Protein AF-J8Y061-F1 (afdb_monomer_lite)

pLDDT: mean 96.12, std 2.23, range [84.56, 98.88]

Organism: NCBI:txid1053201

Structure (mmCIF, N/CA/C/O backbone):
data_AF-J8Y061-F1
#
_entry.id   AF-J8Y061-F1
#
loop_
_atom_site.group_PDB
_atom_site.id
_atom_site.type_symbol
_atom_site.label_atom_id
_atom_site.label_alt_id
_atom_site.label_comp_id
_atom_site.label_asym_id
_atom_site.label_entity_id
_atom_site.label_seq_id
_atom_site.pdbx_PDB_ins_code
_atom_site.Cartn_x
_atom_site.Cartn_y
_atom_site.Cartn_z
_atom_site.occupancy
_atom_site.B_iso_or_equiv
_atom_site.auth_seq_id
_atom_site.auth_comp_id
_atom_site.auth_asym_id
_atom_site.auth_atom_id
_atom_site.pdbx_PDB_model_num
ATOM 1 N N . MET A 1 1 ? 3.493 -4.087 5.463 1.00 94.88 1 MET A N 1
ATOM 2 C CA . MET A 1 1 ? 3.050 -2.682 5.350 1.00 94.88 1 MET A CA 1
ATOM 3 C C . MET A 1 1 ? 1.567 -2.704 5.008 1.00 94.88 1 MET A C 1
ATOM 5 O O . MET A 1 1 ? 0.742 -2.292 5.815 1.00 94.88 1 MET A O 1
ATOM 9 N N . ASN A 1 2 ? 1.255 -3.351 3.898 1.00 93.69 2 ASN A N 1
ATOM 10 C CA . ASN A 1 2 ? -0.037 -3.772 3.382 1.00 93.69 2 ASN A CA 1
ATOM 11 C C . ASN A 1 2 ? 0.136 -5.252 2.982 1.00 93.69 2 ASN A C 1
ATOM 13 O O . ASN A 1 2 ? 0.988 -5.507 2.137 1.00 93.69 2 ASN A O 1
ATOM 17 N N . PRO A 1 3 ? -0.501 -6.230 3.665 1.00 94.88 3 PRO A N 1
ATOM 18 C CA . PRO A 1 3 ? -1.304 -6.066 4.877 1.00 94.88 3 PRO A CA 1
ATOM 19 C C . PRO A 1 3 ? -0.462 -5.629 6.095 1.00 94.88 3 PRO A C 1
ATOM 21 O O . PRO A 1 3 ? 0.779 -5.608 6.081 1.00 94.88 3 PRO A O 1
ATOM 24 N N . GLY A 1 4 ? -1.151 -5.251 7.174 1.00 96.88 4 GLY A N 1
ATOM 25 C CA . GLY A 1 4 ? -0.565 -4.904 8.468 1.00 96.88 4 GLY A CA 1
ATOM 26 C C . GLY A 1 4 ? -0.808 -3.454 8.883 1.00 96.88 4 GLY A C 1
ATOM 27 O O . GLY A 1 4 ? -1.861 -3.117 9.416 1.00 96.88 4 GLY A O 1
ATOM 28 N N . VAL A 1 5 ? 0.173 -2.580 8.659 1.00 98.44 5 VAL A N 1
ATOM 29 C CA . VAL A 1 5 ? 0.152 -1.177 9.115 1.00 98.44 5 VAL A CA 1
ATOM 30 C C . VAL A 1 5 ? -1.054 -0.411 8.573 1.00 98.44 5 VAL A C 1
ATOM 32 O O . VAL A 1 5 ? -1.657 0.377 9.296 1.00 98.44 5 VAL A O 1
ATOM 35 N N . VAL A 1 6 ? -1.455 -0.664 7.329 1.00 98.56 6 VAL A N 1
ATOM 36 C CA . VAL A 1 6 ? -2.623 0.002 6.734 1.00 98.56 6 VAL A CA 1
ATOM 37 C C . VAL A 1 6 ? -3.935 -0.343 7.450 1.00 98.56 6 VAL A C 1
ATOM 39 O O . VAL A 1 6 ? -4.814 0.504 7.548 1.00 98.56 6 VAL A O 1
ATOM 42 N N . GLN A 1 7 ? -4.059 -1.531 8.053 1.00 98.44 7 GLN A N 1
ATOM 43 C CA . GLN A 1 7 ? -5.214 -1.873 8.895 1.00 98.44 7 GLN A CA 1
ATOM 44 C C . GLN A 1 7 ? -5.224 -1.041 10.184 1.00 98.44 7 GLN A C 1
ATOM 46 O O . GLN A 1 7 ? -6.281 -0.576 10.609 1.00 98.44 7 GLN A O 1
ATOM 51 N N . TRP A 1 8 ? -4.048 -0.789 10.772 1.00 98.50 8 TRP A N 1
ATOM 52 C CA . TRP A 1 8 ? -3.915 0.154 11.885 1.00 98.50 8 TRP A CA 1
ATOM 53 C C . TRP A 1 8 ? -4.306 1.577 11.467 1.00 98.50 8 TRP A C 1
ATOM 55 O O . TRP A 1 8 ? -5.106 2.200 12.159 1.00 98.50 8 TRP A O 1
ATOM 65 N N . MET A 1 9 ? -3.838 2.058 10.309 1.00 98.62 9 MET A N 1
ATOM 66 C CA . MET A 1 9 ? -4.209 3.382 9.786 1.00 98.62 9 MET A CA 1
ATOM 67 C C . MET A 1 9 ? -5.727 3.535 9.618 1.00 98.62 9 MET A C 1
ATOM 69 O O . MET A 1 9 ? -6.280 4.564 9.998 1.00 98.62 9 MET A O 1
ATOM 73 N N . VAL A 1 10 ? -6.415 2.514 9.083 1.00 98.31 10 VAL A N 1
ATOM 74 C CA . VAL A 1 10 ? -7.886 2.509 8.966 1.00 98.31 10 VAL A CA 1
ATOM 75 C C . VAL A 1 10 ? -8.533 2.689 10.335 1.00 98.31 10 VAL A C 1
ATOM 77 O O . VAL A 1 10 ? -9.379 3.566 10.504 1.00 98.31 10 VAL A O 1
ATOM 80 N N . VAL A 1 11 ? -8.126 1.880 11.319 1.00 97.75 11 VAL A N 1
ATOM 81 C CA . VAL A 1 11 ? -8.692 1.933 12.673 1.00 97.75 11 VAL A CA 1
ATOM 82 C C . VAL A 1 11 ? -8.436 3.292 13.327 1.00 97.75 11 VAL A C 1
ATOM 84 O O . VAL A 1 11 ? -9.353 3.844 13.930 1.00 97.75 11 VAL A O 1
ATOM 87 N N . GLU A 1 12 ? -7.237 3.861 13.188 1.00 97.62 12 GLU A N 1
ATOM 88 C CA . GLU A 1 12 ? -6.928 5.194 13.720 1.00 97.62 12 GLU A CA 1
ATOM 89 C C . GLU A 1 12 ? -7.777 6.289 13.072 1.00 97.62 12 GLU A C 1
ATOM 91 O O . GLU A 1 12 ? -8.398 7.076 13.783 1.00 97.62 12 GLU A O 1
ATOM 96 N N . LEU A 1 13 ? -7.895 6.305 11.742 1.00 97.69 13 LEU A N 1
ATOM 97 C CA . LEU A 1 13 ? -8.729 7.291 11.053 1.00 97.69 13 LEU A CA 1
ATOM 98 C C . LEU A 1 13 ? -10.210 7.182 11.435 1.00 97.69 13 LEU A C 1
ATOM 100 O O . LEU A 1 13 ? -10.896 8.193 11.580 1.00 97.69 13 LEU A O 1
ATOM 104 N N . MET A 1 14 ? -10.723 5.964 11.622 1.00 96.81 14 MET A N 1
ATOM 105 C CA . MET A 1 14 ? -12.113 5.757 12.037 1.00 96.81 14 MET A CA 1
ATOM 106 C C . MET A 1 14 ? -12.383 6.249 13.469 1.00 96.81 14 MET A C 1
ATOM 108 O O . MET A 1 14 ? -13.515 6.636 13.771 1.00 96.81 14 MET A O 1
ATOM 112 N N . LYS A 1 15 ? -11.369 6.299 14.348 1.00 95.69 15 LYS A N 1
ATOM 113 C CA . LYS A 1 15 ? -11.508 6.864 15.705 1.00 95.69 15 LYS A CA 1
ATOM 114 C C . LYS A 1 15 ? -11.756 8.372 15.698 1.00 95.69 15 LYS A C 1
ATOM 116 O O . LYS A 1 15 ? -12.365 8.873 16.640 1.00 95.69 15 LYS A O 1
ATOM 121 N N . GLU A 1 16 ? -11.331 9.097 14.661 1.00 93.94 16 GLU A N 1
ATOM 122 C CA . GLU A 1 16 ? -11.555 10.547 14.561 1.00 93.94 16 GLU A CA 1
ATOM 123 C C . GLU A 1 16 ? -13.031 10.900 14.339 1.00 93.94 16 GLU A C 1
ATOM 125 O O . GLU A 1 16 ? -13.483 11.981 14.722 1.00 93.94 16 GLU A O 1
ATOM 130 N N . ARG A 1 17 ? -13.801 9.986 13.732 1.00 92.50 17 ARG A N 1
ATOM 131 C CA . ARG A 1 17 ? -15.221 10.182 13.411 1.00 92.50 17 ARG A CA 1
ATOM 132 C C . ARG A 1 17 ? -16.060 8.955 13.786 1.00 92.50 17 ARG A C 1
ATOM 134 O O . ARG A 1 17 ? -16.663 8.331 12.918 1.00 92.50 17 ARG A O 1
ATOM 141 N N . PRO A 1 18 ? -16.194 8.630 15.084 1.00 92.06 18 PRO A N 1
ATOM 142 C CA . PRO A 1 18 ? -16.789 7.367 15.535 1.00 92.06 18 PRO A CA 1
ATOM 143 C C . PRO A 1 18 ? -18.278 7.205 15.180 1.00 92.06 18 PRO A C 1
ATOM 145 O O . PRO A 1 18 ? -18.807 6.095 15.210 1.00 92.06 18 PRO A O 1
ATOM 148 N N . ASN A 1 19 ? -18.965 8.305 14.858 1.00 92.88 19 ASN A N 1
ATOM 149 C CA . ASN A 1 19 ? -20.386 8.315 14.506 1.00 92.88 19 ASN A CA 1
ATOM 150 C C . ASN A 1 19 ? -20.637 8.323 12.991 1.00 92.88 19 ASN A C 1
ATOM 152 O O . ASN A 1 19 ? -21.786 8.198 12.567 1.00 92.88 19 ASN A O 1
ATOM 156 N N . GLU A 1 20 ? -19.592 8.477 12.177 1.00 94.25 20 GLU A N 1
ATOM 157 C CA . GLU A 1 20 ? -19.688 8.462 10.721 1.00 94.25 20 GLU A CA 1
ATOM 158 C C . GLU A 1 20 ? -19.116 7.151 10.194 1.00 94.25 20 GLU A C 1
ATOM 160 O O . GLU A 1 20 ? -18.050 6.701 10.606 1.00 94.25 20 GLU A O 1
ATOM 165 N N . LYS A 1 21 ? -19.831 6.522 9.263 1.00 93.25 21 LYS A N 1
ATOM 166 C CA . LYS A 1 21 ? -19.344 5.310 8.607 1.00 93.25 21 LYS A CA 1
ATOM 167 C C . LYS A 1 21 ? -18.804 5.675 7.230 1.00 93.25 21 LYS A C 1
ATOM 169 O O . LYS A 1 21 ? -19.564 6.252 6.446 1.00 93.25 21 LYS A O 1
ATOM 174 N N . PRO A 1 22 ? -17.541 5.345 6.915 1.00 97.31 22 PRO A N 1
ATOM 175 C CA . PRO A 1 22 ? -17.044 5.515 5.562 1.00 97.31 22 PRO A CA 1
ATOM 176 C C . PRO A 1 22 ? -17.838 4.625 4.599 1.00 97.31 22 PRO A C 1
ATOM 178 O O . PRO A 1 22 ? -18.233 3.505 4.927 1.00 97.31 22 PRO A O 1
ATOM 181 N N . ARG A 1 23 ? -18.086 5.146 3.399 1.00 97.94 23 ARG A N 1
ATOM 182 C CA . ARG A 1 23 ? -18.687 4.424 2.272 1.00 97.94 23 ARG A CA 1
ATOM 183 C C . ARG A 1 23 ? -17.661 3.538 1.571 1.00 97.94 23 ARG A C 1
ATOM 185 O O . ARG A 1 23 ? -18.024 2.469 1.086 1.00 97.94 23 ARG A O 1
ATOM 192 N N . ALA A 1 24 ? -16.406 3.984 1.531 1.00 98.56 24 ALA A N 1
ATOM 193 C CA . ALA A 1 24 ? -15.293 3.231 0.976 1.00 98.56 24 ALA A CA 1
ATOM 194 C C . ALA A 1 24 ? -13.994 3.451 1.760 1.00 98.56 24 ALA A C 1
ATOM 196 O O . ALA A 1 24 ? -13.834 4.459 2.448 1.00 98.56 24 ALA A O 1
ATOM 197 N N . CYS A 1 25 ? -13.065 2.518 1.608 1.00 98.62 25 CYS A N 1
ATOM 198 C CA . CYS A 1 25 ? -11.709 2.554 2.122 1.00 98.62 25 CYS A CA 1
ATOM 199 C C . CYS A 1 25 ? -10.758 2.065 1.030 1.00 98.62 25 CYS A C 1
ATOM 201 O O . CYS A 1 25 ? -10.756 0.884 0.689 1.00 98.62 25 CYS A O 1
ATOM 203 N N . TYR A 1 26 ? -9.915 2.947 0.512 1.00 98.81 26 TYR A N 1
ATOM 204 C CA . TYR A 1 26 ? -8.866 2.548 -0.417 1.00 98.81 26 TYR A CA 1
ATOM 205 C C . TYR A 1 26 ? -7.534 2.510 0.298 1.00 98.81 26 TYR A C 1
ATOM 207 O O . TYR A 1 26 ? -7.098 3.511 0.866 1.00 98.81 26 TYR A O 1
ATOM 215 N N . ILE A 1 27 ? -6.888 1.355 0.241 1.00 98.81 27 ILE A N 1
ATOM 216 C CA . ILE A 1 27 ? -5.457 1.269 0.480 1.00 98.81 27 ILE A CA 1
ATOM 217 C C . ILE A 1 27 ? -4.800 1.867 -0.754 1.00 98.81 27 ILE A C 1
ATOM 219 O O . ILE A 1 27 ? -5.199 1.559 -1.878 1.00 98.81 27 ILE A O 1
ATOM 223 N N . VAL A 1 28 ? -3.857 2.775 -0.560 1.00 98.81 28 VAL A N 1
ATOM 224 C CA . VAL A 1 28 ? -3.246 3.515 -1.662 1.00 98.81 28 VAL A CA 1
ATOM 225 C C . VAL A 1 28 ? -1.740 3.442 -1.539 1.00 98.81 28 VAL A C 1
ATOM 227 O O . VAL A 1 28 ? -1.194 3.667 -0.461 1.00 98.81 28 VAL A O 1
ATOM 230 N N . GLU A 1 29 ? -1.076 3.142 -2.645 1.00 98.75 29 GLU A N 1
ATOM 231 C CA . GLU A 1 29 ? 0.378 3.099 -2.694 1.00 98.75 29 GLU A CA 1
ATOM 232 C C . GLU A 1 29 ? 0.891 3.711 -3.993 1.00 98.75 29 GLU A C 1
ATOM 234 O O . GLU A 1 29 ? 0.377 3.435 -5.080 1.00 98.75 29 GLU A O 1
ATOM 239 N N . HIS A 1 30 ? 1.905 4.560 -3.868 1.00 98.56 30 HIS A N 1
ATOM 240 C CA . HIS A 1 30 ? 2.640 5.122 -4.985 1.00 98.56 30 HIS A CA 1
ATOM 241 C C . HIS A 1 30 ? 4.133 5.015 -4.701 1.00 98.56 30 HIS A C 1
ATOM 243 O O . HIS A 1 30 ? 4.705 5.844 -3.991 1.00 98.56 30 HIS A O 1
ATOM 249 N N . ASP A 1 31 ? 4.752 4.011 -5.308 1.00 97.88 31 ASP A N 1
ATOM 250 C CA . ASP A 1 31 ? 6.192 3.818 -5.281 1.00 97.88 31 ASP A CA 1
ATOM 251 C C . ASP A 1 31 ? 6.800 4.372 -6.568 1.00 97.88 31 ASP A C 1
ATOM 253 O O . ASP A 1 31 ? 6.649 3.804 -7.652 1.00 97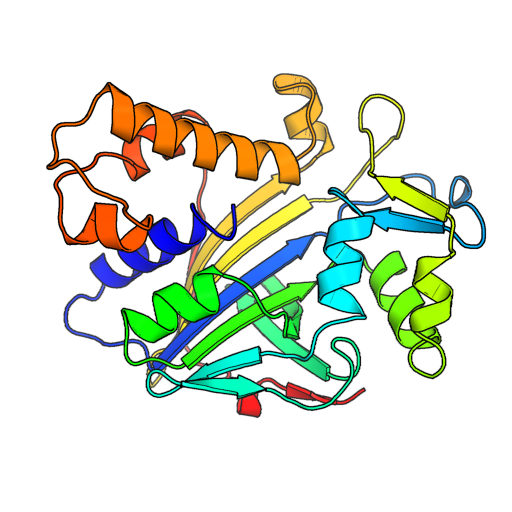.88 31 ASP A O 1
ATOM 257 N N . ASN A 1 32 ? 7.507 5.493 -6.450 1.00 97.12 32 ASN A N 1
ATOM 258 C CA . ASN A 1 32 ? 8.243 6.089 -7.563 1.00 97.12 32 ASN A CA 1
ATOM 259 C C . ASN A 1 32 ? 9.760 5.869 -7.464 1.00 97.12 32 ASN A C 1
ATOM 261 O O . ASN A 1 32 ? 10.521 6.504 -8.200 1.00 97.12 32 ASN A O 1
ATOM 265 N N . SER A 1 33 ? 10.196 4.950 -6.595 1.00 96.25 33 SER A N 1
ATOM 266 C CA . SER A 1 33 ? 11.594 4.556 -6.462 1.00 96.25 33 SER A CA 1
ATOM 267 C C . SER A 1 33 ? 12.137 4.026 -7.786 1.00 96.25 33 SER A C 1
ATOM 269 O O . SER A 1 33 ? 11.578 3.107 -8.392 1.00 96.25 33 SER A O 1
ATOM 271 N N . PHE A 1 34 ? 13.245 4.604 -8.251 1.00 96.81 34 PHE A N 1
ATOM 272 C CA . PHE A 1 34 ? 13.892 4.182 -9.489 1.00 96.81 34 PHE A CA 1
ATOM 273 C C . PHE A 1 34 ? 15.381 4.548 -9.531 1.00 96.81 34 PHE A C 1
ATOM 275 O O . PHE A 1 34 ? 15.875 5.321 -8.709 1.00 96.81 34 PHE A O 1
ATOM 282 N N . LEU A 1 35 ? 16.099 4.002 -10.517 1.00 96.44 35 LEU A N 1
ATOM 283 C CA . LEU A 1 35 ? 17.486 4.376 -10.806 1.00 96.44 35 LEU A CA 1
ATOM 284 C C . LEU A 1 35 ? 17.587 5.877 -11.110 1.00 96.44 35 LEU A C 1
ATOM 286 O O . LEU A 1 35 ? 16.848 6.394 -11.952 1.00 96.44 35 LEU A O 1
ATOM 290 N N . ASN A 1 36 ? 18.538 6.552 -10.465 1.00 95.50 36 ASN A N 1
ATOM 291 C CA . ASN A 1 36 ? 18.876 7.941 -10.763 1.00 95.50 36 ASN A CA 1
ATOM 292 C C . ASN A 1 36 ? 19.437 8.077 -12.187 1.00 95.50 36 ASN A C 1
ATOM 294 O O . ASN A 1 36 ? 19.003 8.930 -12.962 1.00 95.50 36 ASN A O 1
ATOM 298 N N . ASP A 1 37 ? 20.364 7.185 -12.548 1.00 95.75 37 ASP A N 1
ATOM 299 C CA . ASP A 1 37 ? 20.931 7.106 -13.891 1.00 95.75 37 ASP A CA 1
ATOM 300 C C . ASP A 1 37 ? 20.154 6.106 -14.761 1.00 95.75 37 ASP A C 1
ATOM 302 O O . ASP A 1 37 ? 20.216 4.887 -14.574 1.00 95.75 37 ASP A O 1
ATOM 306 N N . LYS A 1 38 ? 19.423 6.638 -15.745 1.00 93.69 38 LYS A N 1
ATOM 307 C CA . LYS A 1 38 ? 18.614 5.844 -16.680 1.00 93.69 38 LYS A CA 1
ATOM 308 C C . LYS A 1 38 ? 19.453 5.081 -17.706 1.00 93.69 38 LYS A C 1
ATOM 310 O O . LYS A 1 38 ? 18.944 4.121 -18.279 1.00 93.69 38 LYS A O 1
ATOM 315 N N . GLU A 1 39 ? 20.722 5.431 -17.905 1.00 95.88 39 GLU A N 1
ATOM 316 C CA . GLU A 1 39 ? 21.621 4.682 -18.796 1.00 95.88 39 GLU A CA 1
ATOM 317 C C . GLU A 1 39 ? 21.967 3.292 -18.228 1.00 95.88 39 GLU A C 1
ATOM 319 O O . GLU A 1 39 ? 22.411 2.403 -18.953 1.00 95.88 39 GLU A O 1
ATOM 324 N N . LEU A 1 40 ? 21.714 3.064 -16.932 1.00 96.00 40 LEU A N 1
ATOM 325 C CA . LEU A 1 40 ? 21.895 1.770 -16.264 1.00 96.00 40 LEU A CA 1
ATOM 326 C C . LEU A 1 40 ? 20.711 0.806 -16.458 1.00 96.00 40 LEU A C 1
ATOM 328 O O . LEU A 1 40 ? 20.752 -0.333 -15.970 1.00 96.00 40 LEU A O 1
ATOM 332 N N . ILE A 1 41 ? 19.652 1.238 -17.150 1.00 96.38 41 ILE A N 1
ATOM 333 C CA . ILE A 1 41 ? 18.512 0.382 -17.481 1.00 96.38 41 ILE A CA 1
ATOM 334 C C . ILE A 1 41 ? 18.974 -0.715 -18.440 1.00 96.38 41 ILE A C 1
ATOM 336 O O . ILE A 1 41 ? 19.538 -0.467 -19.505 1.00 96.38 41 ILE A O 1
ATOM 340 N N . LYS A 1 42 ? 18.700 -1.961 -18.065 1.00 96.69 42 LYS A N 1
ATOM 341 C CA . LYS A 1 42 ? 19.007 -3.136 -18.871 1.00 96.69 42 LYS A CA 1
ATOM 342 C C . LYS A 1 42 ? 17.803 -3.495 -19.743 1.00 96.69 42 LYS A C 1
ATOM 344 O O . LYS A 1 42 ? 16.665 -3.432 -19.270 1.00 96.69 42 LYS A O 1
ATOM 349 N N . PRO A 1 43 ? 18.026 -3.922 -20.997 1.00 95.44 43 PRO A N 1
ATOM 350 C CA . PRO A 1 43 ? 16.941 -4.365 -21.863 1.00 95.44 43 PRO A CA 1
ATOM 351 C C . PRO A 1 43 ? 16.226 -5.576 -21.253 1.00 95.44 43 PRO A C 1
ATOM 353 O O . PRO A 1 43 ? 16.848 -6.388 -20.563 1.00 95.44 43 PRO A O 1
ATOM 356 N N . HIS A 1 44 ? 14.924 -5.701 -21.524 1.00 95.44 44 HIS A N 1
ATOM 357 C CA . HIS A 1 44 ? 14.078 -6.800 -21.040 1.00 95.44 44 HIS A CA 1
ATOM 358 C C . HIS A 1 44 ? 14.250 -7.059 -19.536 1.00 95.44 44 HIS A C 1
ATOM 360 O O . HIS A 1 44 ? 14.512 -8.185 -19.113 1.00 95.44 44 HIS A O 1
ATOM 366 N N 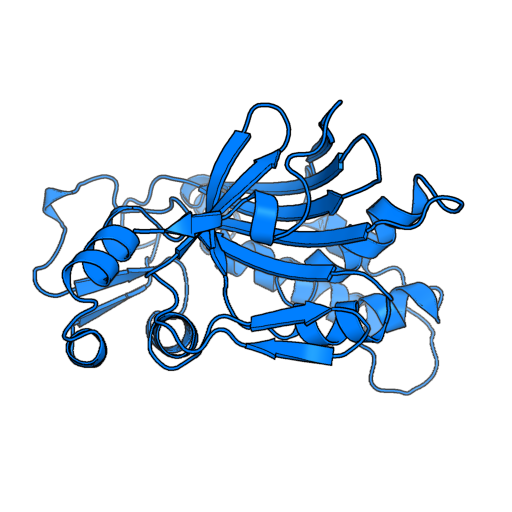. THR A 1 45 ? 14.208 -5.989 -18.738 1.00 97.06 45 THR A N 1
ATOM 367 C CA . THR A 1 45 ? 14.370 -6.055 -17.282 1.00 97.06 45 THR A CA 1
ATOM 368 C C . THR A 1 45 ? 13.237 -5.308 -16.596 1.00 97.06 45 THR A C 1
ATOM 370 O O . THR A 1 45 ? 12.976 -4.149 -16.920 1.00 97.06 45 THR A O 1
ATOM 373 N N . LEU A 1 46 ? 12.584 -5.980 -15.651 1.00 96.94 46 LEU A N 1
ATOM 374 C CA . LEU A 1 46 ? 11.592 -5.425 -14.739 1.00 96.94 46 LEU A CA 1
ATOM 375 C C . LEU A 1 46 ? 12.262 -4.986 -13.444 1.00 96.94 46 LEU A C 1
ATOM 377 O O . LEU A 1 46 ? 13.121 -5.695 -12.906 1.00 96.94 46 LEU A O 1
ATOM 381 N N . TYR A 1 47 ? 11.831 -3.834 -12.943 1.00 97.06 47 TYR A N 1
ATOM 382 C CA . TYR A 1 47 ? 12.411 -3.204 -11.768 1.00 97.06 47 TYR A CA 1
ATOM 383 C C . TYR A 1 47 ? 11.348 -2.907 -10.714 1.00 97.06 47 TYR A C 1
ATOM 385 O O . TYR A 1 47 ? 10.301 -2.334 -11.027 1.00 97.06 47 TYR A O 1
ATOM 393 N N . ALA A 1 48 ? 11.645 -3.250 -9.466 1.00 96.81 48 ALA A N 1
ATOM 394 C CA . ALA A 1 48 ? 10.804 -2.947 -8.315 1.00 96.81 48 ALA A CA 1
ATOM 395 C C . ALA A 1 48 ? 11.661 -2.699 -7.068 1.00 96.81 48 ALA A C 1
ATOM 397 O O . ALA A 1 48 ? 12.818 -3.121 -6.990 1.00 96.81 48 ALA A O 1
ATOM 398 N N . SER A 1 49 ? 11.086 -2.026 -6.079 1.00 95.44 49 SER A N 1
ATOM 399 C CA . SER A 1 49 ? 11.663 -1.844 -4.742 1.00 95.44 49 SER A CA 1
ATOM 400 C C . SER A 1 49 ? 11.565 -3.102 -3.868 1.00 95.44 49 SER A C 1
ATOM 402 O O . SER A 1 49 ? 12.329 -3.258 -2.917 1.00 95.44 49 SER A O 1
ATOM 404 N N . TRP A 1 50 ? 10.678 -4.034 -4.216 1.00 95.50 50 TRP A N 1
ATOM 405 C CA . TRP A 1 50 ? 10.461 -5.297 -3.514 1.00 95.50 50 TRP A CA 1
ATOM 406 C C . TRP A 1 50 ? 10.403 -6.477 -4.495 1.00 95.50 50 TRP A C 1
ATOM 408 O O . TRP A 1 50 ? 10.740 -6.344 -5.671 1.00 95.50 50 TRP A O 1
ATOM 418 N N . ALA A 1 51 ? 10.065 -7.671 -4.002 1.00 94.56 51 ALA A N 1
ATOM 419 C CA . ALA A 1 51 ? 10.187 -8.934 -4.728 1.00 94.56 51 ALA A CA 1
ATOM 420 C C . ALA A 1 51 ? 9.433 -8.939 -6.077 1.00 94.56 51 ALA A C 1
ATOM 422 O O . ALA A 1 51 ? 8.246 -9.245 -6.125 1.00 94.56 51 ALA A O 1
ATOM 423 N N . VAL A 1 52 ? 10.157 -8.692 -7.179 1.00 94.25 52 VAL A N 1
ATOM 424 C CA . VAL A 1 52 ? 9.605 -8.573 -8.547 1.00 94.25 52 VAL A CA 1
ATOM 425 C C . VAL A 1 52 ? 8.725 -9.763 -8.936 1.00 94.25 52 VAL A C 1
ATOM 427 O O . VAL A 1 52 ? 7.707 -9.580 -9.584 1.00 94.25 52 VAL A O 1
ATOM 430 N N . GLU A 1 53 ? 9.101 -10.981 -8.543 1.00 93.25 53 GLU A N 1
ATOM 431 C CA . GLU A 1 53 ? 8.302 -12.184 -8.814 1.00 93.25 53 GLU A CA 1
ATOM 432 C C . GLU A 1 53 ? 6.915 -12.129 -8.165 1.00 93.25 53 GLU A C 1
ATOM 434 O O . GLU A 1 53 ? 5.927 -12.428 -8.821 1.00 93.25 53 GLU A O 1
ATOM 439 N N . ARG A 1 54 ? 6.837 -11.692 -6.902 1.00 93.56 54 ARG A N 1
ATOM 440 C CA . ARG A 1 54 ? 5.572 -11.579 -6.164 1.00 93.56 54 ARG A CA 1
ATOM 441 C C . ARG A 1 54 ? 4.712 -10.443 -6.688 1.00 93.56 54 ARG A C 1
ATOM 443 O O . ARG A 1 54 ? 3.524 -10.630 -6.900 1.00 93.56 54 ARG A O 1
ATOM 450 N N . PHE A 1 55 ? 5.344 -9.316 -6.997 1.00 95.06 55 PHE A N 1
ATOM 451 C CA . PHE A 1 55 ? 4.681 -8.228 -7.699 1.00 95.06 55 PHE A CA 1
ATOM 452 C C . PHE A 1 55 ? 4.065 -8.700 -9.027 1.00 95.06 55 PHE A C 1
ATOM 454 O O . PHE A 1 55 ? 2.933 -8.345 -9.332 1.00 95.06 55 PHE A O 1
ATOM 461 N N . LEU A 1 56 ? 4.771 -9.522 -9.813 1.00 93.94 56 LEU A N 1
ATOM 462 C CA . LEU A 1 56 ? 4.227 -10.068 -11.059 1.00 93.94 56 LEU A CA 1
ATOM 463 C C . LEU A 1 56 ? 3.054 -11.029 -10.827 1.00 93.94 56 LEU A C 1
ATOM 465 O O . LEU A 1 56 ? 2.074 -10.943 -11.562 1.00 93.94 56 LEU A O 1
ATOM 469 N N . ASP A 1 57 ? 3.117 -11.901 -9.815 1.00 92.12 57 ASP A N 1
ATOM 470 C CA . ASP A 1 57 ? 1.988 -12.780 -9.460 1.00 92.12 57 ASP A CA 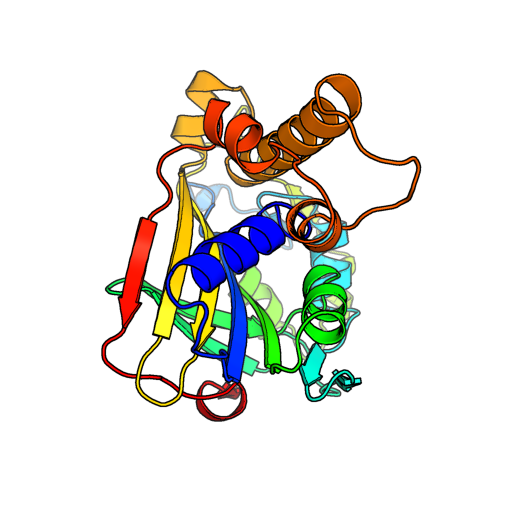1
ATOM 471 C C . ASP A 1 57 ? 0.683 -11.960 -9.296 1.00 92.12 57 ASP A C 1
ATOM 473 O O . ASP A 1 57 ? -0.380 -12.332 -9.804 1.00 92.12 57 ASP A O 1
ATOM 477 N N . GLU A 1 58 ? 0.773 -10.801 -8.640 1.00 90.56 58 GLU A N 1
ATOM 478 C CA . GLU A 1 58 ? -0.347 -9.875 -8.430 1.00 90.56 58 GLU A CA 1
ATOM 479 C C . GLU A 1 58 ? -0.702 -9.080 -9.696 1.00 90.56 58 GLU A C 1
ATOM 481 O O . GLU A 1 58 ? -1.873 -8.948 -10.045 1.00 90.56 58 GLU A O 1
ATOM 486 N N . ALA A 1 59 ? 0.306 -8.572 -10.405 1.00 91.62 59 ALA A N 1
ATOM 487 C CA . ALA A 1 59 ? 0.145 -7.647 -11.521 1.00 91.62 59 ALA A CA 1
ATOM 488 C C . ALA A 1 59 ? -0.330 -8.297 -12.828 1.00 91.62 59 ALA A C 1
ATOM 490 O O . ALA A 1 59 ? -0.944 -7.612 -13.646 1.00 91.62 59 ALA A O 1
ATOM 491 N N . ILE A 1 60 ? 0.013 -9.568 -13.072 1.00 92.38 60 ILE A N 1
ATOM 492 C CA . ILE A 1 60 ? -0.186 -10.204 -14.388 1.00 92.38 60 ILE A CA 1
ATOM 493 C C . ILE A 1 60 ? -0.899 -11.559 -14.334 1.00 92.38 60 ILE A C 1
ATOM 495 O O . ILE A 1 60 ? -1.384 -12.030 -15.359 1.00 92.38 60 ILE A O 1
ATOM 499 N N . TRP A 1 61 ? -0.978 -12.199 -13.165 1.00 89.06 61 TRP A N 1
ATOM 500 C CA . TRP A 1 61 ? -1.659 -13.492 -12.988 1.00 89.06 61 TRP A CA 1
ATOM 501 C C . TRP A 1 61 ? -2.868 -13.434 -12.067 1.00 89.06 61 TRP A C 1
ATOM 503 O O . TRP A 1 61 ? -3.450 -14.466 -11.724 1.00 89.06 61 TRP A O 1
ATOM 513 N N . SER A 1 62 ? -3.272 -12.224 -11.703 1.00 91.19 62 SER A N 1
ATOM 514 C CA . SER A 1 62 ? -4.460 -11.987 -10.909 1.00 91.19 62 SER A CA 1
ATOM 515 C C . SER A 1 62 ? -5.410 -11.040 -11.631 1.00 91.19 62 SER A C 1
ATOM 517 O O . SER A 1 62 ? -5.041 -10.344 -12.573 1.00 91.19 62 SER A O 1
ATOM 519 N N . TYR A 1 63 ? -6.659 -11.038 -11.178 1.00 95.25 63 TYR A N 1
ATOM 520 C CA . TYR A 1 63 ? -7.688 -10.121 -11.650 1.00 95.25 63 TYR A CA 1
ATOM 521 C C . TYR A 1 63 ? -7.860 -8.981 -10.646 1.00 95.25 63 TYR A C 1
ATOM 523 O O . TYR A 1 63 ? -7.818 -9.256 -9.437 1.00 95.25 63 TYR A O 1
ATOM 531 N N . PRO A 1 64 ? -8.119 -7.739 -11.101 1.00 96.81 64 PRO A N 1
ATOM 532 C CA . PRO A 1 64 ? -8.548 -6.665 -10.220 1.00 96.81 64 PRO A CA 1
ATOM 533 C C . PRO A 1 64 ? -9.666 -7.125 -9.296 1.00 96.81 64 PRO A C 1
ATOM 535 O O . PRO A 1 64 ? -10.644 -7.738 -9.739 1.00 96.81 64 PRO A O 1
ATOM 538 N N . MET A 1 65 ? -9.520 -6.833 -8.006 1.00 97.19 65 MET A N 1
ATOM 539 C CA . MET A 1 65 ? -10.467 -7.259 -6.987 1.00 97.19 65 MET A CA 1
ATOM 540 C C . MET A 1 65 ? -10.684 -6.164 -5.960 1.00 97.19 65 MET A C 1
ATOM 542 O O . MET A 1 65 ? -9.750 -5.499 -5.516 1.00 97.19 65 MET A O 1
ATOM 546 N N . TYR A 1 66 ? -11.937 -6.021 -5.554 1.00 98.19 66 TYR A N 1
ATOM 547 C CA . TYR A 1 66 ? -12.328 -5.1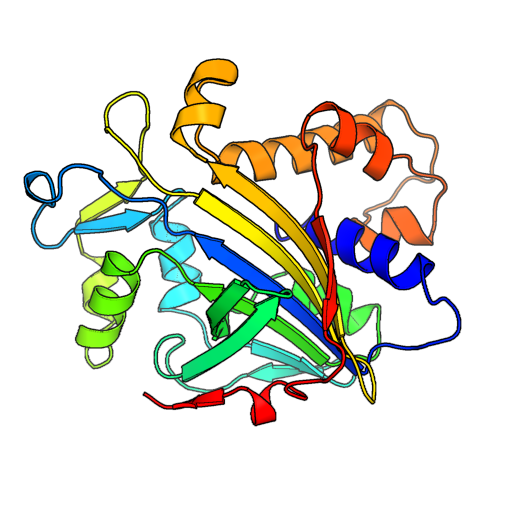79 -4.439 1.00 98.19 66 TYR A CA 1
ATOM 548 C C . TYR A 1 66 ? -13.444 -5.862 -3.642 1.00 98.19 66 TYR A C 1
ATOM 550 O O . TYR A 1 66 ? -14.135 -6.756 -4.133 1.00 98.19 66 TYR A O 1
ATOM 558 N N . MET A 1 67 ? -13.632 -5.455 -2.394 1.00 98.00 67 MET A N 1
ATOM 559 C CA . MET A 1 67 ? -14.744 -5.905 -1.562 1.00 98.00 67 MET A CA 1
ATOM 560 C C . MET A 1 67 ? -15.874 -4.887 -1.601 1.00 98.00 67 MET A C 1
ATOM 562 O O . MET A 1 67 ? -15.640 -3.690 -1.495 1.00 98.00 67 MET A O 1
ATOM 566 N N . SER A 1 68 ? -17.117 -5.353 -1.680 1.00 96.88 68 SER A N 1
ATOM 567 C CA . SER A 1 68 ? -18.304 -4.522 -1.476 1.00 96.88 68 SER A CA 1
ATOM 568 C C . SER A 1 68 ? -19.416 -5.358 -0.860 1.00 96.88 68 SER A C 1
ATOM 570 O O . SER A 1 68 ? -19.617 -6.510 -1.247 1.00 96.88 68 SER A O 1
ATOM 572 N N . HIS A 1 69 ? -20.141 -4.803 0.114 1.00 94.50 69 HIS A N 1
ATOM 573 C CA . HIS A 1 69 ? -21.212 -5.514 0.828 1.00 94.50 69 HIS A CA 1
ATOM 574 C C . HIS A 1 69 ? -20.767 -6.895 1.359 1.00 94.50 69 HIS A C 1
ATOM 576 O O . HIS A 1 69 ? -21.485 -7.889 1.216 1.00 94.50 69 HIS A O 1
ATOM 582 N N . HIS A 1 70 ? -19.557 -6.962 1.931 1.00 95.81 70 HIS A N 1
ATOM 583 C CA . HIS A 1 70 ? -18.916 -8.188 2.428 1.00 95.81 70 HIS A CA 1
ATOM 584 C C . HIS A 1 70 ? -18.697 -9.288 1.376 1.00 95.81 70 HIS A C 1
ATOM 586 O O . HIS A 1 70 ? -18.635 -10.473 1.714 1.00 95.81 70 HIS A O 1
ATOM 592 N N . ARG A 1 71 ? -18.597 -8.925 0.094 1.00 96.19 71 ARG A N 1
ATOM 593 C CA . ARG A 1 71 ? -18.363 -9.868 -1.004 1.00 96.19 71 ARG A CA 1
ATOM 594 C C . ARG A 1 71 ? -17.191 -9.418 -1.869 1.00 96.19 71 ARG A C 1
ATOM 596 O O . ARG A 1 71 ? -17.135 -8.233 -2.198 1.00 96.19 71 ARG A O 1
ATOM 603 N N . PRO A 1 72 ? -16.309 -10.345 -2.279 1.00 96.88 72 PRO A N 1
ATOM 604 C CA . PRO A 1 72 ? -15.280 -10.036 -3.254 1.00 96.88 72 PRO A CA 1
ATOM 605 C C . PRO A 1 72 ? -15.920 -9.912 -4.636 1.00 96.88 72 PRO A C 1
ATOM 607 O O . PRO A 1 72 ? -16.739 -10.745 -5.039 1.00 96.88 72 PRO A O 1
ATOM 610 N N . LEU A 1 73 ? -15.547 -8.861 -5.350 1.00 97.31 73 LEU A N 1
ATOM 611 C CA . LEU A 1 73 ? -15.948 -8.575 -6.717 1.00 97.31 73 LEU A CA 1
ATOM 612 C C . LEU A 1 73 ? -14.682 -8.498 -7.565 1.00 97.31 73 LEU A C 1
ATOM 614 O O . LEU A 1 73 ? -13.729 -7.820 -7.193 1.00 97.31 73 LEU A O 1
ATOM 618 N N . TYR A 1 74 ? -14.688 -9.214 -8.686 1.00 96.69 74 TYR A N 1
ATOM 619 C CA . TYR A 1 74 ? -13.556 -9.313 -9.602 1.00 96.69 74 TYR A CA 1
ATOM 620 C C . TYR A 1 74 ? -13.911 -8.682 -10.945 1.00 96.69 74 TYR A C 1
ATOM 622 O O . TYR A 1 74 ? -15.020 -8.897 -11.448 1.00 96.69 74 TYR A O 1
ATOM 630 N N . PHE A 1 75 ? -12.962 -7.966 -11.544 1.00 94.25 75 PHE A N 1
ATOM 631 C CA . PHE A 1 75 ? -13.032 -7.570 -12.948 1.00 94.25 75 PHE A CA 1
ATOM 632 C C . PHE A 1 75 ? -12.199 -8.544 -13.774 1.00 94.25 75 PHE A C 1
ATOM 634 O O . PHE A 1 75 ? -11.020 -8.740 -13.507 1.00 94.25 75 PHE A O 1
ATOM 641 N N . TYR A 1 76 ? -12.815 -9.198 -14.757 1.00 92.69 76 TYR A N 1
ATOM 642 C CA . TYR A 1 76 ? -12.135 -10.176 -15.613 1.00 92.69 76 TYR A CA 1
ATOM 643 C C . TYR A 1 76 ? -11.370 -9.475 -16.744 1.00 92.69 76 TYR A C 1
ATOM 645 O O . TYR A 1 76 ? -11.677 -9.652 -17.921 1.00 92.69 76 TYR A O 1
ATOM 653 N N . GLU A 1 77 ? -10.403 -8.654 -16.353 1.00 91.88 77 GLU A N 1
ATOM 654 C CA . GLU A 1 77 ? -9.526 -7.845 -17.201 1.00 91.88 77 GLU A CA 1
ATOM 655 C C . GLU A 1 77 ? -8.109 -7.823 -16.622 1.00 91.88 77 GLU A C 1
ATOM 657 O O . GLU A 1 77 ? -7.905 -8.193 -15.463 1.00 91.88 77 GLU A O 1
ATOM 662 N N . ASP A 1 78 ? -7.133 -7.382 -17.412 1.00 94.44 78 ASP A N 1
ATOM 663 C CA . ASP A 1 78 ? -5.767 -7.219 -16.923 1.00 94.44 78 ASP A CA 1
ATOM 664 C C . ASP A 1 78 ? -5.684 -6.072 -15.915 1.00 94.44 78 ASP A C 1
ATOM 666 O O . ASP A 1 78 ? -6.264 -5.003 -16.114 1.00 94.44 78 ASP A O 1
ATOM 670 N N . VAL A 1 79 ? -4.885 -6.247 -14.861 1.00 95.19 79 VAL A N 1
ATOM 671 C CA . VAL A 1 79 ? -4.746 -5.247 -13.789 1.00 95.19 79 VAL A CA 1
ATOM 672 C C . VAL A 1 79 ? -4.345 -3.866 -14.298 1.00 95.19 79 VAL A C 1
ATOM 674 O O . VAL A 1 79 ? -4.801 -2.848 -13.782 1.00 95.19 79 VAL A O 1
ATOM 677 N N . TYR A 1 80 ? -3.516 -3.825 -15.337 1.00 95.69 80 TYR A N 1
ATOM 678 C CA . TYR A 1 80 ? -2.997 -2.589 -15.914 1.00 95.69 80 TYR A CA 1
ATOM 679 C C . TYR A 1 80 ? -3.870 -2.011 -17.043 1.00 95.69 80 TYR A C 1
ATOM 681 O O . TYR A 1 80 ? -3.474 -0.999 -17.629 1.00 95.69 80 TYR A O 1
ATOM 689 N N . ALA A 1 81 ? -5.035 -2.608 -17.336 1.00 95.00 81 ALA A N 1
ATOM 690 C CA . ALA A 1 81 ? -6.002 -2.109 -18.323 1.00 95.00 81 ALA A CA 1
ATOM 691 C C . ALA A 1 81 ? -6.879 -0.958 -17.788 1.00 95.00 81 ALA A C 1
ATOM 693 O O . ALA A 1 81 ? -7.493 -0.217 -18.560 1.00 95.00 81 ALA A O 1
ATOM 694 N N . SER A 1 82 ? -6.921 -0.775 -16.468 1.00 95.56 82 SER A N 1
ATOM 695 C CA . SER A 1 82 ? -7.634 0.317 -15.814 1.00 95.56 82 SER A CA 1
ATOM 696 C C . SER A 1 82 ? -6.768 0.979 -14.742 1.00 95.56 82 SER A C 1
ATOM 698 O O . SER A 1 82 ? -5.882 0.374 -14.140 1.00 95.56 82 SER A O 1
ATOM 700 N N . GLU A 1 83 ? -6.987 2.273 -14.523 1.00 97.44 83 GLU A N 1
ATOM 701 C CA . GLU A 1 83 ? -6.343 3.026 -13.451 1.00 97.44 83 GLU A CA 1
ATOM 702 C C . GLU A 1 83 ? -7.370 3.884 -12.707 1.00 97.44 83 GLU A C 1
ATOM 704 O O . GLU A 1 83 ? -8.349 4.349 -13.283 1.00 97.44 83 GLU A O 1
ATOM 709 N N . TYR A 1 84 ? -7.160 4.092 -11.414 1.00 98.44 84 TYR A N 1
ATOM 710 C CA . TYR A 1 84 ? -8.125 4.704 -10.511 1.00 98.44 84 TYR A CA 1
ATOM 711 C C . TYR A 1 84 ? -7.493 5.903 -9.831 1.00 98.44 84 TYR A C 1
ATOM 713 O O . TYR A 1 84 ? -6.394 5.821 -9.274 1.00 98.44 84 TYR A O 1
ATOM 721 N N . LYS A 1 85 ? -8.201 7.027 -9.881 1.00 98.62 85 LYS A N 1
ATOM 722 C CA . LYS A 1 85 ? -7.733 8.283 -9.314 1.00 98.62 85 LYS A CA 1
ATOM 723 C C . LYS A 1 85 ? -7.661 8.229 -7.785 1.00 98.62 85 LYS A C 1
ATOM 725 O O . LYS A 1 85 ? -8.649 7.943 -7.100 1.00 98.62 85 LYS A O 1
ATOM 730 N N . VAL A 1 86 ? -6.504 8.612 -7.259 1.00 98.62 86 VAL A N 1
ATOM 731 C CA . VAL A 1 86 ? -6.237 8.814 -5.836 1.00 98.62 86 VAL A CA 1
ATOM 732 C C . VAL A 1 86 ? -5.875 10.273 -5.601 1.00 98.62 86 VAL A C 1
ATOM 734 O O . VAL A 1 86 ? -5.006 10.817 -6.281 1.00 98.62 86 VAL A O 1
ATOM 737 N N . LYS A 1 87 ? -6.504 10.890 -4.597 1.00 98.50 87 LYS A N 1
ATOM 738 C CA . LYS A 1 87 ? -6.185 12.242 -4.142 1.00 98.50 87 LYS A CA 1
ATOM 739 C C . LYS A 1 87 ? -5.974 12.266 -2.632 1.00 98.50 87 LYS A C 1
ATOM 741 O O . LYS A 1 87 ? -6.864 11.898 -1.874 1.00 98.50 87 LYS A O 1
ATOM 746 N N . LEU A 1 88 ? -4.805 12.726 -2.200 1.00 98.31 88 LEU A N 1
ATOM 747 C CA . LEU A 1 88 ? -4.400 12.872 -0.801 1.00 98.31 88 LEU A CA 1
ATOM 748 C C . LEU A 1 88 ? -3.962 14.329 -0.585 1.00 98.31 88 LEU A C 1
ATOM 750 O O . LEU A 1 88 ? -2.771 14.652 -0.609 1.00 98.31 88 LEU A O 1
ATOM 754 N N . GLY A 1 89 ? -4.935 15.237 -0.465 1.00 97.19 89 GLY A N 1
ATOM 755 C CA . GLY A 1 89 ? -4.687 16.676 -0.410 1.00 97.19 89 GLY A CA 1
ATOM 756 C C . GLY A 1 89 ? -4.125 17.193 -1.735 1.00 97.19 89 GLY A C 1
ATOM 757 O O . GLY A 1 89 ? -4.798 17.139 -2.764 1.00 97.19 89 GLY A O 1
ATOM 758 N N . GLU A 1 90 ? -2.883 17.678 -1.708 1.00 96.50 90 GLU A N 1
ATOM 759 C CA . GLU A 1 90 ? -2.170 18.172 -2.897 1.00 96.50 90 GLU A CA 1
ATOM 760 C C . GLU A 1 90 ? -1.516 17.050 -3.723 1.00 96.50 90 GLU A C 1
ATOM 762 O O . GLU A 1 90 ? -1.107 17.282 -4.860 1.00 96.50 90 GLU A O 1
ATOM 767 N N . LYS A 1 91 ? -1.393 15.831 -3.176 1.00 97.62 91 LYS A N 1
ATOM 768 C CA . LYS A 1 91 ? -0.873 14.677 -3.923 1.00 97.62 91 LYS A CA 1
ATOM 769 C C . LYS A 1 91 ? -2.006 14.030 -4.718 1.00 97.62 91 LYS A C 1
ATOM 771 O O . LYS A 1 91 ? -3.053 13.707 -4.162 1.00 97.62 91 LYS A O 1
ATOM 776 N N . GLU A 1 92 ? -1.776 13.796 -6.005 1.00 97.81 92 GLU A N 1
ATOM 777 C CA . GLU A 1 92 ? -2.719 13.125 -6.902 1.00 97.81 92 GLU A CA 1
ATOM 778 C C . GLU A 1 92 ? -1.964 12.142 -7.805 1.00 97.81 92 GLU A C 1
ATOM 780 O O . GLU A 1 92 ? -0.890 12.468 -8.313 1.00 97.81 92 GLU A O 1
ATOM 785 N N . PHE A 1 93 ? -2.502 10.935 -7.980 1.00 98.19 93 PHE A N 1
ATOM 786 C CA . PHE A 1 93 ? -1.963 9.920 -8.889 1.00 98.19 93 PHE A CA 1
ATOM 787 C C . PHE A 1 93 ? -3.052 8.931 -9.325 1.00 98.19 93 PHE A C 1
ATOM 789 O O . PHE A 1 93 ? -4.176 8.970 -8.825 1.00 98.19 93 PHE A O 1
ATOM 796 N N . TYR A 1 94 ? -2.713 8.041 -10.258 1.00 98.25 94 TYR A N 1
ATOM 797 C CA . TYR A 1 94 ? -3.582 6.953 -10.701 1.00 98.25 94 TYR A CA 1
ATOM 798 C C . TYR A 1 94 ? -2.930 5.602 -10.395 1.00 98.25 94 TYR A C 1
ATOM 800 O O . TYR A 1 94 ? -1.829 5.323 -10.876 1.00 98.25 94 TYR A O 1
ATOM 808 N N . GLY A 1 95 ? -3.606 4.783 -9.589 1.00 98.00 95 GLY A N 1
ATOM 809 C CA . GLY A 1 95 ? -3.175 3.431 -9.219 1.00 98.00 95 GLY A CA 1
ATOM 810 C C . GLY A 1 95 ? -3.994 2.356 -9.929 1.00 98.00 95 GLY A C 1
ATOM 811 O O . GLY A 1 95 ? -5.140 2.592 -10.297 1.00 98.00 95 GLY A O 1
ATOM 812 N N . CYS A 1 96 ? -3.422 1.175 -10.124 1.00 97.75 96 CYS A N 1
ATOM 813 C CA . CYS A 1 96 ? -4.137 0.006 -10.634 1.00 97.75 96 CYS A CA 1
ATOM 814 C C . CYS A 1 96 ? -4.817 -0.720 -9.466 1.00 97.75 96 CYS A C 1
ATOM 816 O O . CYS A 1 96 ? -4.283 -0.728 -8.355 1.00 97.75 96 CYS A O 1
ATOM 818 N N . LEU A 1 97 ? -5.985 -1.318 -9.702 1.00 98.12 97 LEU A N 1
ATOM 819 C CA . LEU A 1 97 ? -6.700 -2.067 -8.669 1.00 98.12 97 LEU A CA 1
ATOM 820 C C . LEU A 1 97 ? -6.084 -3.460 -8.511 1.00 98.12 97 LEU A C 1
ATOM 822 O O . LEU A 1 97 ? -6.249 -4.316 -9.377 1.00 98.12 97 LEU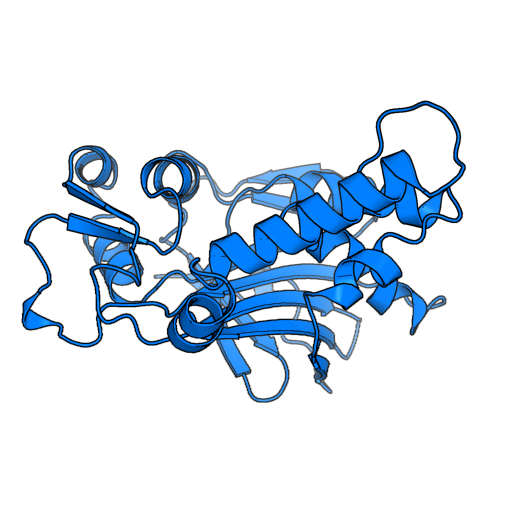 A O 1
ATOM 826 N N . MET A 1 98 ? -5.399 -3.680 -7.395 1.00 96.62 98 MET A N 1
ATOM 827 C CA . MET A 1 98 ? -4.698 -4.923 -7.083 1.00 96.62 98 MET A CA 1
ATOM 828 C C . MET A 1 98 ? -5.506 -5.770 -6.087 1.00 96.62 98 MET A C 1
ATOM 830 O O . MET A 1 98 ? -6.062 -5.232 -5.124 1.00 96.62 98 MET A O 1
ATOM 834 N N . PRO A 1 99 ? -5.569 -7.099 -6.263 1.00 94.69 99 PRO A N 1
ATOM 835 C CA . PRO A 1 99 ? -6.084 -7.985 -5.229 1.00 94.69 99 PRO A CA 1
ATOM 836 C C . PRO A 1 99 ? -5.093 -8.066 -4.064 1.00 94.69 99 PRO A C 1
ATOM 838 O O . PRO A 1 99 ? -3.923 -8.366 -4.269 1.00 94.69 99 PRO A O 1
ATOM 841 N N . HIS A 1 100 ? -5.563 -7.850 -2.832 1.00 96.12 100 HIS A N 1
ATOM 842 C CA . HIS A 1 100 ? -4.698 -7.921 -1.651 1.00 96.12 100 HIS A CA 1
ATOM 843 C C . HIS A 1 100 ? -5.424 -8.433 -0.401 1.00 96.12 100 HIS A C 1
ATOM 845 O O . HIS A 1 100 ? -6.655 -8.417 -0.323 1.00 96.12 100 HIS A O 1
ATOM 851 N N . GLU A 1 101 ? -4.666 -8.910 0.587 1.00 96.12 101 GLU A N 1
ATOM 852 C CA . GLU A 1 101 ? -5.214 -9.575 1.777 1.00 96.12 101 GLU A CA 1
ATOM 853 C C . GLU A 1 101 ? -6.054 -8.626 2.646 1.00 96.12 101 GLU A C 1
ATOM 855 O O . GLU A 1 101 ? -7.192 -8.946 3.003 1.00 96.12 101 GLU A O 1
ATOM 860 N N . GLU A 1 102 ? -5.547 -7.427 2.946 1.00 97.06 102 GLU A N 1
ATOM 861 C CA . GLU A 1 102 ? -6.255 -6.457 3.783 1.00 97.06 102 GLU A CA 1
ATOM 862 C C . GLU A 1 102 ? -7.556 -5.972 3.147 1.00 97.06 102 GLU A C 1
ATOM 864 O O . GLU A 1 102 ? -8.468 -5.582 3.870 1.00 97.06 102 GLU A O 1
ATOM 869 N N . VAL A 1 103 ? -7.683 -6.046 1.818 1.00 97.88 103 VAL A N 1
ATOM 870 C CA . VAL A 1 103 ? -8.931 -5.724 1.122 1.00 97.88 103 VAL A CA 1
ATOM 871 C C . VAL A 1 103 ? -10.033 -6.685 1.563 1.00 97.88 103 VAL A C 1
ATOM 873 O O . VAL A 1 103 ? -11.115 -6.245 1.957 1.00 97.88 103 VAL A O 1
ATOM 876 N N . LEU A 1 104 ? -9.740 -7.990 1.575 1.00 97.06 104 LEU A N 1
ATOM 877 C CA . LEU A 1 104 ? -10.666 -9.029 2.035 1.00 97.06 104 LEU A CA 1
ATOM 878 C C . LEU A 1 104 ? -10.971 -8.889 3.526 1.00 97.06 104 LEU A C 1
ATOM 880 O O . LEU A 1 104 ? -12.132 -8.978 3.930 1.00 97.06 104 LEU A O 1
ATOM 884 N N . ILE A 1 105 ? -9.934 -8.669 4.334 1.00 96.44 105 ILE A N 1
ATOM 885 C CA . ILE A 1 105 ? -10.043 -8.572 5.790 1.00 96.44 105 ILE A CA 1
ATOM 886 C C . ILE A 1 105 ? -10.891 -7.360 6.189 1.00 96.44 105 ILE A C 1
ATOM 888 O O . ILE A 1 105 ? -11.918 -7.510 6.849 1.00 96.44 105 ILE A O 1
ATOM 892 N N . LEU A 1 106 ? -10.531 -6.163 5.723 1.00 97.38 106 LEU A N 1
ATOM 893 C CA . LEU A 1 106 ? -11.253 -4.933 6.042 1.00 97.38 106 LEU A CA 1
ATOM 894 C C . LEU A 1 106 ? -12.668 -4.949 5.463 1.00 97.38 106 LEU A C 1
ATOM 896 O O . LEU A 1 106 ? -13.603 -4.544 6.148 1.00 97.38 106 LEU A O 1
ATOM 900 N N . GLY A 1 107 ? -12.858 -5.461 4.243 1.00 96.31 107 GLY A N 1
ATOM 901 C CA . GLY A 1 107 ? -14.186 -5.587 3.635 1.00 96.31 107 GLY A CA 1
ATOM 902 C C . GLY A 1 107 ? -15.084 -6.619 4.327 1.00 96.31 107 GLY A C 1
ATOM 903 O O . GLY A 1 107 ? -16.312 -6.549 4.233 1.00 96.31 107 GLY A O 1
ATOM 904 N N . LYS A 1 108 ? -14.504 -7.585 5.046 1.00 94.75 108 LYS A N 1
ATOM 905 C CA . LYS A 1 108 ? -15.239 -8.500 5.927 1.00 94.75 108 LYS A CA 1
ATOM 906 C C . LYS A 1 108 ? -15.585 -7.823 7.255 1.00 94.75 108 LYS A C 1
ATOM 908 O O . LYS A 1 108 ? -16.725 -7.935 7.701 1.00 94.75 108 LYS A O 1
ATOM 913 N N . SER A 1 109 ? -14.628 -7.124 7.863 1.00 94.31 109 SER A N 1
ATOM 914 C CA . SER A 1 109 ? -14.775 -6.474 9.173 1.00 94.31 109 SER A CA 1
ATOM 915 C C . SER A 1 109 ? -15.692 -5.243 9.127 1.00 94.31 109 SER A C 1
ATOM 917 O O . SER A 1 109 ? -16.435 -4.979 10.073 1.00 94.31 109 SER A O 1
ATOM 919 N N . PHE A 1 110 ? -15.709 -4.521 8.006 1.00 94.19 110 PHE A N 1
ATOM 920 C CA . PHE A 1 110 ? -16.471 -3.290 7.823 1.00 94.19 110 PHE A CA 1
ATOM 921 C C . PHE A 1 110 ? -17.350 -3.368 6.574 1.00 94.19 110 PHE A C 1
ATOM 923 O O . PHE A 1 110 ? -16.913 -3.788 5.507 1.00 94.19 110 PHE A O 1
ATOM 930 N N . ASN A 1 111 ? -18.609 -2.938 6.691 1.00 92.38 111 ASN A N 1
ATOM 931 C CA . ASN A 1 111 ? -19.537 -2.903 5.559 1.00 92.38 111 ASN A CA 1
ATOM 932 C C . ASN A 1 111 ? -19.299 -1.655 4.691 1.00 92.38 111 ASN A C 1
ATOM 934 O O . ASN A 1 111 ? -20.098 -0.718 4.718 1.00 92.38 111 ASN A O 1
ATOM 938 N N . MET A 1 112 ? -18.181 -1.638 3.971 1.00 95.25 112 MET A N 1
ATOM 939 C CA . MET A 1 112 ? -17.770 -0.570 3.059 1.00 95.25 112 MET A CA 1
ATOM 940 C C . MET A 1 112 ? -17.166 -1.162 1.783 1.00 95.25 112 MET A C 1
ATOM 942 O O . MET A 1 112 ? -16.833 -2.347 1.735 1.00 95.25 112 MET A O 1
ATOM 946 N N . GLU A 1 113 ? -17.048 -0.343 0.741 1.00 98.38 113 GLU A N 1
ATOM 947 C CA . GLU A 1 113 ? -16.243 -0.702 -0.425 1.00 98.38 113 GLU A CA 1
ATOM 948 C C . GLU A 1 113 ? -14.754 -0.660 -0.055 1.00 98.38 113 GLU A C 1
ATOM 950 O O . GLU A 1 113 ? -14.312 0.312 0.548 1.00 98.38 113 GLU A O 1
ATOM 955 N N . VAL A 1 114 ? -13.974 -1.694 -0.367 1.00 98.69 114 VAL A N 1
ATOM 956 C CA . VAL A 1 114 ? -12.537 -1.728 -0.052 1.00 98.69 114 VAL A CA 1
ATOM 957 C C . VAL A 1 114 ? -11.746 -2.162 -1.269 1.00 98.69 114 VAL A C 1
ATOM 959 O O . VAL A 1 114 ? -12.096 -3.166 -1.877 1.00 98.69 114 VAL A O 1
ATOM 962 N N . GLY A 1 115 ? -10.672 -1.453 -1.603 1.00 98.50 115 GLY A N 1
ATOM 963 C CA . GLY A 1 115 ? -9.769 -1.820 -2.696 1.00 98.50 115 GLY A CA 1
ATOM 964 C C . GLY A 1 115 ? -8.337 -1.369 -2.430 1.00 98.50 115 GLY A C 1
ATOM 965 O O . GLY A 1 115 ? -8.112 -0.502 -1.584 1.00 98.50 115 GLY A O 1
ATOM 966 N N . PHE A 1 116 ? -7.380 -1.952 -3.150 1.00 98.69 116 PHE A N 1
ATOM 967 C CA . PHE A 1 116 ? -5.977 -1.543 -3.112 1.00 98.69 116 PHE A CA 1
ATOM 968 C C . PHE A 1 116 ? -5.585 -0.914 -4.450 1.00 98.69 116 PHE A C 1
ATOM 970 O O . PHE A 1 116 ? -5.651 -1.563 -5.489 1.00 98.69 116 PHE A O 1
ATOM 977 N N . LEU A 1 117 ? -5.228 0.370 -4.423 1.00 98.69 117 LEU A N 1
ATOM 978 C CA . LEU A 1 117 ? -4.868 1.165 -5.592 1.00 98.69 117 LEU A CA 1
ATOM 979 C C . LEU A 1 117 ? -3.356 1.395 -5.597 1.00 98.69 117 LEU A C 1
ATOM 981 O O . LEU A 1 117 ? -2.854 2.265 -4.881 1.00 98.69 117 LEU A O 1
ATOM 985 N N . TYR A 1 118 ? -2.641 0.619 -6.412 1.00 98.44 118 TYR A N 1
ATOM 986 C CA . TYR A 1 118 ? -1.180 0.604 -6.438 1.00 98.44 118 TYR A CA 1
ATOM 987 C C . TYR A 1 118 ? -0.605 1.199 -7.723 1.00 98.44 118 TYR A C 1
ATOM 989 O O . TYR A 1 118 ? -0.965 0.805 -8.836 1.00 98.44 118 TYR A O 1
ATOM 997 N N . ARG A 1 119 ? 0.337 2.130 -7.583 1.00 97.62 119 ARG A N 1
ATOM 998 C CA . ARG A 1 119 ? 1.175 2.639 -8.668 1.00 97.62 119 ARG A CA 1
ATOM 999 C C . ARG A 1 119 ? 2.638 2.340 -8.366 1.00 97.62 119 ARG A C 1
ATOM 1001 O O . ARG A 1 119 ? 3.255 3.027 -7.561 1.00 97.62 119 ARG A O 1
ATOM 1008 N N . ILE A 1 120 ? 3.200 1.357 -9.062 1.00 97.06 120 ILE A N 1
ATOM 1009 C CA . ILE A 1 120 ? 4.652 1.170 -9.125 1.00 97.06 120 ILE A CA 1
ATOM 1010 C C . ILE A 1 120 ? 5.275 2.187 -10.096 1.00 97.06 120 ILE A C 1
ATOM 1012 O O . ILE A 1 120 ? 4.571 2.802 -10.906 1.00 97.06 120 ILE A O 1
ATOM 1016 N N . ASN A 1 121 ? 6.601 2.325 -10.052 1.00 96.62 121 ASN A N 1
ATOM 1017 C CA . ASN A 1 121 ? 7.366 3.267 -10.860 1.00 96.62 121 ASN A CA 1
ATOM 1018 C C . ASN A 1 121 ? 6.936 3.300 -12.339 1.00 96.62 121 ASN A C 1
ATOM 1020 O O . ASN A 1 121 ? 6.553 2.294 -12.946 1.00 96.62 121 ASN A O 1
ATOM 1024 N N . GLU A 1 122 ? 7.047 4.487 -12.936 1.00 96.00 122 GLU A N 1
ATOM 1025 C CA . GLU A 1 122 ? 6.574 4.752 -14.297 1.00 96.00 122 GLU A CA 1
ATOM 1026 C C . GLU A 1 122 ? 7.185 3.822 -15.346 1.00 96.00 122 GLU A C 1
ATOM 1028 O O . GLU A 1 122 ? 6.511 3.448 -16.302 1.00 96.00 122 GLU A O 1
ATOM 1033 N N . TYR A 1 123 ? 8.452 3.434 -15.190 1.00 97.00 123 TYR A N 1
ATOM 1034 C CA . TYR A 1 123 ? 9.110 2.551 -16.148 1.00 97.00 123 TYR A CA 1
ATOM 1035 C C . TYR A 1 123 ? 8.425 1.181 -16.193 1.00 97.00 123 TYR A C 1
ATOM 1037 O O . TYR A 1 123 ? 7.988 0.753 -17.261 1.00 97.00 123 TYR A O 1
ATOM 1045 N N . THR A 1 124 ? 8.278 0.524 -15.041 1.00 96.69 124 THR A N 1
ATOM 1046 C CA . THR A 1 124 ? 7.653 -0.801 -14.950 1.00 96.69 124 THR A CA 1
ATOM 1047 C C . THR A 1 124 ? 6.176 -0.738 -15.325 1.00 96.69 124 THR A C 1
ATOM 1049 O O . THR A 1 124 ? 5.709 -1.585 -16.084 1.00 96.69 124 THR A O 1
ATOM 1052 N N . THR A 1 125 ? 5.458 0.304 -14.897 1.00 96.00 125 THR A N 1
ATOM 1053 C CA . THR A 1 125 ? 4.053 0.494 -15.281 1.00 96.00 125 THR A CA 1
ATOM 1054 C C . THR A 1 125 ? 3.881 0.616 -16.797 1.00 96.00 125 THR A C 1
ATOM 1056 O O . THR A 1 125 ? 3.044 -0.070 -17.385 1.00 96.00 125 THR A O 1
ATOM 1059 N N . ASN A 1 126 ? 4.681 1.456 -17.458 1.00 95.62 126 ASN A N 1
ATOM 1060 C CA . ASN A 1 126 ? 4.591 1.630 -18.909 1.00 95.62 126 ASN A CA 1
ATOM 1061 C C . ASN A 1 126 ? 5.006 0.364 -19.664 1.00 95.62 126 ASN A C 1
ATOM 1063 O O . ASN A 1 126 ? 4.405 0.032 -20.681 1.00 95.62 126 ASN A O 1
ATOM 1067 N N . LEU A 1 127 ? 6.001 -0.360 -19.156 1.00 95.69 127 LEU A N 1
ATOM 1068 C CA . LEU A 1 127 ? 6.448 -1.624 -19.727 1.00 95.69 127 LEU A CA 1
ATOM 1069 C C . LEU A 1 127 ? 5.325 -2.670 -19.691 1.00 95.69 127 LEU A C 1
ATOM 1071 O O . LEU A 1 127 ? 5.059 -3.280 -20.723 1.00 95.69 127 LEU A O 1
ATOM 1075 N N . ILE A 1 128 ? 4.618 -2.826 -18.567 1.00 95.62 128 ILE A N 1
ATOM 1076 C CA . ILE A 1 128 ? 3.476 -3.750 -18.484 1.00 95.62 128 ILE A CA 1
ATOM 1077 C C . ILE A 1 128 ? 2.371 -3.330 -19.459 1.00 95.62 128 ILE A C 1
ATOM 1079 O O . ILE A 1 128 ? 1.912 -4.146 -20.254 1.00 95.62 128 ILE A O 1
ATOM 1083 N N . ARG A 1 129 ? 2.011 -2.040 -19.477 1.00 94.25 129 ARG A N 1
ATOM 1084 C CA . ARG A 1 129 ? 0.973 -1.500 -20.375 1.00 94.25 129 ARG A CA 1
ATOM 1085 C C . ARG A 1 129 ? 1.260 -1.755 -21.852 1.00 94.25 129 ARG A C 1
ATOM 1087 O O . ARG A 1 129 ? 0.370 -2.142 -22.598 1.00 94.25 129 ARG A O 1
ATOM 1094 N N . LEU A 1 130 ? 2.506 -1.562 -22.277 1.00 95.00 130 LEU A N 1
ATOM 1095 C CA . LEU A 1 130 ? 2.921 -1.794 -23.663 1.00 95.00 130 LEU A CA 1
ATOM 1096 C C . LEU A 1 130 ? 2.904 -3.277 -24.065 1.00 95.00 130 LEU A C 1
ATOM 1098 O O . LEU A 1 130 ? 3.027 -3.573 -25.251 1.00 95.00 130 LEU A O 1
ATOM 1102 N N . ASN A 1 131 ? 2.771 -4.192 -23.102 1.00 95.19 131 ASN A N 1
ATOM 1103 C CA . ASN A 1 131 ? 2.773 -5.635 -23.321 1.00 95.19 131 ASN A CA 1
ATOM 1104 C C . ASN A 1 131 ? 1.468 -6.306 -22.857 1.00 95.19 131 ASN A C 1
ATOM 1106 O O . ASN A 1 131 ? 1.478 -7.517 -22.692 1.00 95.19 131 ASN A O 1
ATOM 1110 N N . LEU A 1 132 ? 0.356 -5.578 -22.670 1.00 92.75 132 LEU A N 1
ATOM 1111 C CA . LEU A 1 132 ? -0.918 -6.174 -22.222 1.00 92.75 132 LEU A CA 1
ATOM 1112 C C . LEU A 1 132 ? -1.372 -7.348 -23.105 1.00 92.75 132 LEU A C 1
ATOM 1114 O O . LEU A 1 132 ? -1.737 -8.395 -22.589 1.00 92.75 132 LEU A O 1
ATOM 1118 N N . ASP A 1 133 ? -1.228 -7.229 -24.429 1.00 92.94 133 ASP A N 1
ATOM 1119 C CA . ASP A 1 133 ? -1.589 -8.295 -25.379 1.00 92.94 133 ASP A CA 1
ATOM 1120 C C . ASP A 1 133 ? -0.763 -9.591 -25.222 1.00 92.94 133 ASP A C 1
ATOM 1122 O O . ASP A 1 133 ? -1.097 -10.606 -25.837 1.00 92.94 133 ASP A O 1
ATOM 1126 N N . LYS A 1 134 ? 0.357 -9.541 -24.485 1.00 93.38 134 LYS A N 1
ATOM 1127 C CA . LYS A 1 134 ? 1.308 -10.644 -24.257 1.00 93.38 134 LYS A CA 1
ATOM 1128 C C . LYS A 1 134 ? 1.943 -10.551 -22.871 1.00 93.38 134 LYS A C 1
ATOM 1130 O O . LYS A 1 134 ? 3.164 -10.653 -22.714 1.00 93.38 134 LYS A O 1
ATOM 1135 N N . VAL A 1 135 ? 1.129 -10.268 -21.860 1.00 91.94 135 VAL A N 1
ATOM 1136 C CA . VAL A 1 135 ? 1.617 -9.931 -20.520 1.00 91.94 135 VAL A CA 1
ATOM 1137 C C . VAL A 1 135 ? 2.406 -11.085 -19.884 1.00 91.94 135 VAL A C 1
ATOM 1139 O O . VAL A 1 135 ? 3.332 -10.868 -19.103 1.00 91.94 135 VAL A O 1
ATOM 1142 N N . GLU A 1 136 ? 2.126 -12.322 -20.292 1.00 91.12 136 GLU A N 1
ATOM 1143 C CA . GLU A 1 136 ? 2.841 -13.530 -19.893 1.00 91.12 136 GLU A CA 1
ATOM 1144 C C . GLU A 1 136 ? 4.322 -13.542 -20.301 1.00 91.12 136 GLU A C 1
ATOM 1146 O O . GLU A 1 136 ? 5.139 -14.163 -19.613 1.00 91.12 136 GLU A O 1
ATOM 1151 N N . ASP A 1 137 ? 4.706 -12.828 -21.368 1.00 93.88 137 ASP A N 1
ATOM 1152 C CA . ASP A 1 137 ? 6.106 -12.740 -21.797 1.00 93.88 137 ASP A CA 1
ATOM 1153 C C . ASP A 1 137 ? 6.964 -12.061 -20.720 1.00 93.88 137 ASP A C 1
ATOM 1155 O O . ASP A 1 137 ? 8.132 -12.424 -20.536 1.00 93.88 137 ASP A O 1
ATOM 1159 N N . LEU A 1 138 ? 6.375 -11.132 -19.955 1.00 94.75 138 LEU A N 1
ATOM 1160 C CA . LEU A 1 138 ? 7.040 -10.389 -18.881 1.00 94.75 138 LEU A CA 1
ATOM 1161 C C . LEU A 1 138 ? 7.535 -11.300 -17.760 1.00 94.75 138 LEU A C 1
ATOM 1163 O O . LEU A 1 138 ? 8.547 -10.998 -17.124 1.00 94.75 138 LEU A O 1
ATOM 1167 N N . TRP A 1 139 ? 6.884 -12.448 -17.549 1.00 94.75 139 TRP A N 1
ATOM 1168 C CA . TRP A 1 139 ? 7.328 -13.428 -16.563 1.00 94.75 139 TRP A CA 1
ATOM 1169 C C . TRP A 1 139 ? 8.749 -13.928 -16.843 1.00 94.75 139 TRP A C 1
ATOM 1171 O O . TRP A 1 139 ? 9.513 -14.194 -15.913 1.00 94.75 139 TRP A O 1
ATOM 1181 N N . ASN A 1 140 ? 9.126 -14.020 -18.119 1.00 94.25 140 ASN A N 1
ATOM 1182 C CA . ASN A 1 140 ? 10.422 -14.538 -18.555 1.00 94.25 140 ASN A CA 1
ATOM 1183 C C . ASN A 1 140 ? 11.506 -13.454 -18.662 1.00 94.25 140 ASN A C 1
ATOM 1185 O O . ASN A 1 140 ? 12.646 -13.760 -19.019 1.00 94.25 140 ASN A O 1
ATOM 1189 N N . TRP A 1 141 ? 11.174 -12.191 -18.388 1.00 96.19 141 TRP A N 1
ATOM 1190 C CA . TRP A 1 141 ? 12.137 -11.093 -18.444 1.00 96.19 141 TRP A CA 1
ATOM 1191 C C . TRP A 1 141 ? 13.077 -11.123 -17.238 1.00 96.19 141 TRP A C 1
ATOM 1193 O O . TRP A 1 141 ? 12.799 -11.738 -16.205 1.00 96.19 141 TRP A O 1
ATOM 1203 N N . ASN A 1 142 ? 14.212 -10.431 -17.360 1.00 97.06 142 ASN A N 1
ATOM 1204 C CA . ASN A 1 142 ? 15.117 -10.253 -16.233 1.00 97.06 142 ASN A CA 1
ATOM 1205 C C . ASN A 1 142 ? 14.398 -9.497 -15.112 1.00 97.06 142 ASN A C 1
ATOM 1207 O O . ASN A 1 142 ? 13.586 -8.604 -15.355 1.00 97.06 142 ASN A O 1
ATOM 1211 N N . ARG A 1 143 ? 14.738 -9.822 -13.870 1.00 95.81 143 ARG A N 1
ATOM 1212 C CA . ARG A 1 143 ? 14.125 -9.231 -12.682 1.00 95.81 143 ARG A CA 1
ATOM 1213 C C . ARG A 1 143 ? 15.215 -8.574 -11.857 1.00 95.81 143 ARG A C 1
ATOM 1215 O O . ARG A 1 143 ? 16.237 -9.204 -11.584 1.00 95.81 143 ARG A O 1
ATOM 1222 N N . LYS A 1 144 ? 15.006 -7.324 -11.458 1.00 96.38 144 LYS A N 1
ATOM 1223 C CA . LYS A 1 144 ? 15.917 -6.614 -10.567 1.00 96.38 144 LYS A CA 1
ATOM 1224 C C . LYS A 1 144 ? 15.141 -5.930 -9.449 1.00 96.38 144 LYS A C 1
ATOM 1226 O O . LYS A 1 144 ? 14.393 -4.987 -9.685 1.00 96.38 144 LYS A O 1
ATOM 1231 N N . VAL A 1 145 ? 15.369 -6.404 -8.229 1.00 96.19 145 VAL A N 1
ATOM 1232 C CA . VAL A 1 145 ? 15.011 -5.661 -7.020 1.00 96.19 145 VAL A CA 1
ATOM 1233 C C . VAL A 1 145 ? 16.078 -4.593 -6.811 1.00 96.19 145 VAL A C 1
ATOM 1235 O O . VAL A 1 145 ? 17.269 -4.891 -6.922 1.00 96.19 145 VAL A O 1
ATOM 1238 N N . PHE A 1 146 ? 15.671 -3.356 -6.544 1.00 94.12 146 PHE A N 1
ATOM 1239 C CA . PHE A 1 146 ? 16.616 -2.283 -6.255 1.00 94.12 146 PHE A CA 1
ATOM 1240 C C . PHE A 1 146 ? 17.406 -2.565 -4.978 1.00 94.12 146 PHE A C 1
ATOM 1242 O O . PHE A 1 146 ? 16.828 -2.855 -3.929 1.00 94.12 146 PHE A O 1
ATOM 1249 N N . ASN A 1 147 ? 18.728 -2.409 -5.056 1.00 90.69 147 ASN A N 1
ATOM 1250 C CA . ASN A 1 147 ? 19.611 -2.496 -3.902 1.00 90.69 147 ASN A CA 1
ATOM 1251 C C . ASN A 1 147 ? 20.327 -1.153 -3.706 1.00 90.69 147 ASN A C 1
ATOM 1253 O O . ASN A 1 147 ? 21.304 -0.897 -4.405 1.00 90.69 147 ASN A O 1
ATOM 1257 N N . PRO A 1 148 ? 19.919 -0.309 -2.740 1.00 91.19 148 PRO A N 1
ATOM 1258 C CA . PRO A 1 148 ? 20.560 0.989 -2.515 1.00 91.19 148 PRO A CA 1
ATOM 1259 C C . PRO A 1 148 ? 22.043 0.920 -2.092 1.00 91.19 148 PRO A C 1
ATOM 1261 O O . PRO A 1 148 ? 22.708 1.950 -2.022 1.00 91.19 148 PRO A O 1
ATOM 1264 N N . ALA A 1 149 ? 22.574 -0.272 -1.783 1.00 91.75 149 ALA A N 1
ATOM 1265 C CA . ALA A 1 149 ? 24.008 -0.476 -1.565 1.00 91.75 149 ALA A CA 1
ATOM 1266 C C . ALA A 1 149 ? 24.817 -0.549 -2.873 1.00 91.75 149 ALA A C 1
ATOM 1268 O O . ALA A 1 149 ? 26.025 -0.320 -2.856 1.00 91.75 149 ALA A O 1
ATOM 1269 N N . GLU A 1 150 ? 24.163 -0.899 -3.980 1.00 92.62 150 GLU A N 1
ATOM 1270 C CA . GLU A 1 150 ? 24.774 -1.115 -5.298 1.00 92.62 150 GLU A CA 1
ATOM 1271 C C . GLU A 1 150 ? 24.287 -0.100 -6.336 1.00 92.62 150 GLU A C 1
ATOM 1273 O O . GLU A 1 150 ? 25.017 0.233 -7.269 1.00 92.62 150 GLU A O 1
ATOM 1278 N N . ASP A 1 151 ? 23.064 0.394 -6.164 1.00 92.81 151 ASP A N 1
ATOM 1279 C CA . ASP A 1 151 ? 22.361 1.262 -7.091 1.00 92.81 151 ASP A CA 1
ATOM 1280 C C . ASP A 1 151 ? 22.137 2.648 -6.478 1.00 92.81 151 ASP A C 1
ATOM 1282 O O . ASP A 1 151 ? 21.720 2.776 -5.325 1.00 92.81 151 ASP A O 1
ATOM 1286 N N . ASP A 1 152 ? 22.341 3.695 -7.278 1.00 93.75 152 ASP A N 1
ATOM 1287 C CA . ASP A 1 152 ? 21.897 5.042 -6.923 1.00 93.75 152 ASP A CA 1
ATOM 1288 C C . ASP A 1 152 ? 20.389 5.160 -7.187 1.00 93.75 152 ASP A C 1
ATOM 1290 O O . ASP A 1 152 ? 19.951 5.305 -8.333 1.00 93.75 152 ASP A O 1
ATOM 1294 N N . ILE A 1 153 ? 19.596 5.015 -6.124 1.00 94.25 153 ILE A N 1
ATOM 1295 C CA . ILE A 1 153 ? 18.131 5.024 -6.166 1.00 94.25 153 ILE A CA 1
ATOM 1296 C C . ILE A 1 153 ? 17.607 6.365 -5.666 1.00 94.25 153 ILE A C 1
ATOM 1298 O O . ILE A 1 153 ? 17.924 6.789 -4.551 1.00 94.25 153 ILE A O 1
ATOM 1302 N N . ILE A 1 154 ? 16.749 6.987 -6.469 1.00 93.69 154 ILE A N 1
ATOM 1303 C CA . ILE A 1 154 ? 15.953 8.165 -6.114 1.00 93.69 154 ILE A CA 1
ATOM 1304 C C . ILE A 1 154 ? 14.480 7.781 -5.988 1.00 93.69 154 ILE A C 1
ATOM 1306 O O . ILE A 1 154 ? 14.083 6.693 -6.393 1.00 93.69 154 ILE A O 1
ATOM 1310 N N . GLY A 1 155 ? 13.671 8.698 -5.462 1.00 94.44 155 GLY A N 1
ATOM 1311 C CA . GLY A 1 155 ? 12.233 8.505 -5.298 1.00 94.44 155 GLY A CA 1
ATOM 1312 C C . GLY A 1 155 ? 11.827 8.122 -3.879 1.00 94.44 155 GLY A C 1
ATOM 1313 O O . GLY A 1 155 ? 12.641 8.077 -2.951 1.00 94.44 155 GLY A O 1
ATOM 1314 N N . GLU A 1 156 ? 10.534 7.929 -3.706 1.00 96.56 156 GLU A N 1
ATOM 1315 C CA . GLU A 1 156 ? 9.864 7.671 -2.447 1.00 96.56 156 GLU A CA 1
ATOM 1316 C C . GLU A 1 156 ? 8.830 6.560 -2.601 1.00 96.56 156 GLU A C 1
ATOM 1318 O O . GLU A 1 156 ? 8.271 6.355 -3.681 1.00 96.56 156 GLU A O 1
ATOM 1323 N N . ASP A 1 157 ? 8.584 5.883 -1.488 1.00 97.94 157 ASP A N 1
ATOM 1324 C CA . ASP A 1 157 ? 7.478 4.959 -1.319 1.00 97.94 157 ASP A CA 1
ATOM 1325 C C . ASP A 1 157 ? 6.428 5.616 -0.419 1.00 97.94 157 ASP A C 1
ATOM 1327 O O . ASP A 1 157 ? 6.697 5.927 0.751 1.00 97.94 157 ASP A O 1
ATOM 1331 N N . LEU A 1 158 ? 5.263 5.910 -0.997 1.00 98.44 158 LEU A N 1
ATOM 1332 C CA . LEU A 1 158 ? 4.095 6.409 -0.286 1.00 98.44 158 LEU A CA 1
ATOM 1333 C C . LEU A 1 158 ? 3.100 5.272 -0.123 1.00 98.44 158 LEU A C 1
ATOM 1335 O O . LEU A 1 158 ? 2.567 4.803 -1.121 1.00 98.44 158 LEU A O 1
ATOM 1339 N N . VAL A 1 159 ? 2.739 4.951 1.119 1.00 98.69 159 VAL A N 1
ATOM 1340 C CA . VAL A 1 159 ? 1.661 4.003 1.430 1.00 98.69 159 VAL A CA 1
ATOM 1341 C C . VAL A 1 159 ? 0.693 4.640 2.419 1.00 98.69 159 VAL A C 1
ATOM 1343 O O . VAL A 1 159 ? 1.099 5.273 3.400 1.00 98.69 159 VAL A O 1
ATOM 1346 N N . GLY A 1 160 ? -0.604 4.472 2.186 1.00 98.62 160 GLY A N 1
ATOM 1347 C CA . GLY A 1 160 ? -1.630 5.058 3.029 1.00 98.62 160 GLY A CA 1
ATOM 1348 C C . GLY A 1 160 ? -3.018 4.467 2.852 1.00 98.62 160 GLY A C 1
ATOM 1349 O O . GLY A 1 160 ? -3.228 3.439 2.211 1.00 98.62 160 GLY A O 1
ATOM 1350 N N . VAL A 1 161 ? -3.973 5.170 3.444 1.00 98.81 161 VAL A N 1
ATOM 1351 C CA . VAL A 1 161 ? -5.396 4.856 3.462 1.00 98.81 161 VAL A CA 1
ATOM 1352 C C . VAL A 1 161 ? -6.180 6.112 3.113 1.00 98.81 161 VAL A C 1
ATOM 1354 O O . VAL A 1 161 ? -5.893 7.191 3.632 1.00 98.81 161 VAL A O 1
ATOM 1357 N N . LEU A 1 162 ? -7.203 5.951 2.280 1.00 98.88 162 LEU A N 1
ATOM 1358 C CA . LEU A 1 162 ? -8.201 6.959 1.943 1.00 98.88 162 LEU A CA 1
ATOM 1359 C C . LEU A 1 162 ? -9.593 6.447 2.334 1.00 98.88 162 LEU A C 1
ATOM 1361 O O . LEU A 1 162 ? -10.126 5.534 1.706 1.00 98.88 162 LEU A O 1
ATOM 1365 N N . LEU A 1 163 ? -10.194 7.049 3.358 1.00 98.75 163 LEU A N 1
ATOM 1366 C CA . LEU A 1 163 ? -11.579 6.815 3.753 1.00 98.75 163 LEU A CA 1
ATOM 1367 C C . LEU A 1 163 ? -12.503 7.809 3.051 1.00 98.75 163 LEU A C 1
ATOM 1369 O O . LEU A 1 163 ? -12.330 9.023 3.161 1.00 98.75 163 LEU A O 1
ATOM 1373 N N . VAL A 1 164 ? -13.518 7.289 2.370 1.00 98.50 164 VAL A N 1
ATOM 1374 C CA . VAL A 1 164 ? -14.498 8.080 1.624 1.00 98.50 164 VAL A CA 1
ATOM 1375 C C . VAL A 1 164 ? -15.790 8.196 2.414 1.00 98.50 164 VAL A C 1
ATOM 1377 O O . VAL A 1 164 ? -16.405 7.185 2.748 1.00 98.50 164 VAL A O 1
ATOM 1380 N N . TYR A 1 165 ? -16.243 9.421 2.658 1.00 97.88 165 TYR A N 1
ATOM 1381 C CA . TYR A 1 165 ? -17.539 9.728 3.263 1.00 97.88 165 TYR A CA 1
ATOM 1382 C C . TYR A 1 165 ? -18.499 10.299 2.210 1.00 97.88 165 TYR A C 1
ATOM 1384 O O . TYR A 1 165 ? -18.186 10.377 1.026 1.00 97.88 165 TYR A O 1
ATOM 1392 N N . GLU A 1 166 ? -19.712 10.672 2.618 1.00 95.50 166 GLU A N 1
ATOM 1393 C CA . GLU A 1 166 ? -20.746 11.138 1.683 1.00 95.50 166 GLU A CA 1
ATOM 1394 C C . GLU A 1 166 ? -20.341 12.398 0.899 1.00 95.50 166 GLU A C 1
ATOM 1396 O O . GLU A 1 166 ? -20.682 12.528 -0.277 1.00 95.50 166 GLU A O 1
ATOM 1401 N N . HIS A 1 167 ? -19.601 13.311 1.534 1.00 96.38 167 HIS A N 1
ATOM 1402 C CA . HIS A 1 167 ? -19.283 14.631 0.973 1.00 96.38 167 HIS A CA 1
ATOM 1403 C C . HIS A 1 167 ? -17.802 15.011 1.048 1.00 96.38 167 HIS A C 1
ATOM 1405 O O . HIS A 1 167 ? -17.416 16.068 0.560 1.00 96.38 167 HIS A O 1
ATOM 1411 N N . ASN A 1 168 ? -16.976 14.195 1.692 1.00 97.69 168 ASN A N 1
ATOM 1412 C CA . ASN A 1 168 ? -15.566 14.478 1.921 1.00 97.69 168 ASN A CA 1
ATOM 1413 C C . ASN A 1 168 ? -14.788 13.169 2.030 1.00 97.69 168 ASN A C 1
ATOM 1415 O O . ASN A 1 168 ? -15.370 12.083 2.043 1.00 97.69 168 ASN A O 1
ATOM 1419 N N . GLU A 1 169 ? -13.473 13.283 2.128 1.00 98.38 169 GLU A N 1
ATOM 1420 C CA . GLU A 1 169 ? -12.592 12.142 2.339 1.00 98.38 169 GLU A CA 1
ATOM 1421 C C . GLU A 1 169 ? -11.584 12.476 3.429 1.00 98.38 169 GLU A C 1
ATOM 1423 O O . GLU A 1 169 ? -11.209 13.636 3.608 1.00 98.38 169 GLU A O 1
ATOM 1428 N N . THR A 1 170 ? -11.125 11.455 4.137 1.00 98.44 170 THR A N 1
ATOM 1429 C CA . THR A 1 170 ? -10.041 11.553 5.113 1.00 98.44 170 THR A CA 1
ATOM 1430 C C . THR A 1 170 ? -8.947 10.593 4.702 1.00 98.44 170 THR A C 1
ATOM 1432 O O . THR A 1 170 ? -9.237 9.474 4.291 1.00 98.44 170 THR A O 1
ATOM 1435 N N . TYR A 1 171 ? -7.695 10.999 4.844 1.00 98.81 171 TYR A N 1
ATOM 1436 C CA . TYR A 1 171 ? -6.566 10.141 4.540 1.00 98.81 171 TYR A CA 1
ATOM 1437 C C . TYR A 1 171 ? -5.508 10.168 5.632 1.00 98.81 171 TYR A C 1
ATOM 1439 O O . TYR A 1 171 ? -5.351 11.151 6.357 1.00 98.81 171 TYR A O 1
ATOM 1447 N N . MET A 1 172 ? -4.749 9.081 5.687 1.00 98.75 172 MET A N 1
ATOM 1448 C CA . MET A 1 172 ? -3.519 8.943 6.451 1.00 98.75 172 MET A CA 1
ATOM 1449 C C . MET A 1 172 ? -2.508 8.250 5.551 1.00 98.75 172 MET A C 1
ATOM 1451 O O . MET A 1 172 ? -2.820 7.212 4.976 1.00 98.75 172 MET A O 1
ATOM 1455 N N . TYR A 1 173 ? -1.306 8.794 5.419 1.00 98.69 173 TYR A N 1
ATOM 1456 C CA . TYR A 1 173 ? -0.237 8.125 4.683 1.00 98.69 173 TYR A CA 1
ATOM 1457 C C . TYR A 1 173 ? 1.116 8.340 5.345 1.00 98.69 173 TYR A C 1
ATOM 1459 O O . TYR A 1 173 ? 1.333 9.309 6.074 1.00 98.69 173 TYR A O 1
ATOM 1467 N N . ASN A 1 174 ? 2.041 7.435 5.062 1.00 98.31 174 ASN A N 1
ATOM 1468 C CA . ASN A 1 174 ? 3.457 7.621 5.314 1.00 98.31 174 ASN A CA 1
ATOM 1469 C C . ASN A 1 174 ? 4.199 7.665 3.979 1.00 98.31 174 ASN A C 1
ATOM 1471 O O . ASN A 1 174 ? 3.790 7.021 3.016 1.00 98.31 174 ASN A O 1
ATOM 1475 N N . VAL A 1 175 ? 5.275 8.443 3.930 1.00 97.31 175 VAL A N 1
ATOM 1476 C CA . VAL A 1 175 ? 6.136 8.539 2.757 1.00 97.31 175 VAL A CA 1
ATOM 1477 C C . VAL A 1 175 ? 7.591 8.468 3.185 1.00 97.31 175 VAL A C 1
ATOM 1479 O O . VAL A 1 175 ? 7.996 9.136 4.139 1.00 97.31 175 VAL A O 1
ATOM 1482 N N . MET A 1 176 ? 8.381 7.648 2.499 1.00 96.38 176 MET A N 1
ATOM 1483 C CA . MET A 1 176 ? 9.789 7.449 2.826 1.00 96.38 176 MET A CA 1
ATOM 1484 C C . MET A 1 176 ? 10.656 7.460 1.577 1.00 96.38 176 MET A C 1
ATOM 1486 O O . MET A 1 176 ? 10.375 6.777 0.600 1.00 96.38 176 MET A O 1
ATOM 1490 N N . ASN A 1 177 ? 11.757 8.208 1.625 1.00 95.00 177 ASN A N 1
ATOM 1491 C CA . ASN A 1 177 ? 12.754 8.208 0.562 1.00 95.00 177 ASN A CA 1
ATOM 1492 C C . ASN A 1 177 ? 13.779 7.079 0.776 1.00 95.00 177 ASN A C 1
ATOM 1494 O O . ASN A 1 177 ? 14.398 6.980 1.841 1.00 95.00 177 ASN A O 1
ATOM 1498 N N . SER A 1 178 ? 14.003 6.261 -0.255 1.00 92.12 178 SER A N 1
ATOM 1499 C CA . SER A 1 178 ? 14.877 5.083 -0.158 1.00 92.12 178 SER A CA 1
ATOM 1500 C C . SER A 1 178 ? 16.330 5.429 0.178 1.00 92.12 178 SER A C 1
ATOM 1502 O O . SER A 1 178 ? 16.954 4.732 0.979 1.00 92.12 178 SER A O 1
ATOM 1504 N N . SER A 1 179 ? 16.870 6.530 -0.352 1.00 90.81 179 SER A N 1
ATOM 1505 C CA . SER A 1 179 ? 18.250 6.949 -0.080 1.00 90.81 179 SER A CA 1
ATOM 1506 C C . SER A 1 179 ? 18.429 7.363 1.390 1.00 90.81 179 SER A C 1
ATOM 1508 O O . SER A 1 179 ? 19.413 6.989 2.031 1.00 90.81 179 SER A O 1
ATOM 1510 N N . GLN A 1 180 ? 17.464 8.098 1.953 1.00 93.06 180 GLN A N 1
ATOM 1511 C CA . GLN A 1 180 ? 17.468 8.518 3.360 1.00 93.06 180 GLN A CA 1
ATOM 1512 C C . GLN A 1 180 ? 17.328 7.329 4.320 1.00 93.06 180 GLN A C 1
ATOM 1514 O O . GLN A 1 180 ? 18.077 7.230 5.298 1.00 93.06 180 GLN A O 1
ATOM 1519 N N . VAL A 1 181 ? 16.407 6.405 4.031 1.00 94.81 181 VAL A N 1
ATOM 1520 C CA . VAL A 1 181 ? 16.224 5.180 4.824 1.00 94.81 181 VAL A CA 1
ATOM 1521 C C . VAL A 1 181 ? 17.496 4.336 4.800 1.00 94.81 181 VAL A C 1
ATOM 1523 O O . VAL A 1 181 ? 17.988 3.941 5.861 1.00 94.81 181 VAL A O 1
ATOM 1526 N N . PHE A 1 182 ? 18.104 4.140 3.628 1.00 94.81 182 PHE A N 1
ATOM 1527 C CA . PHE A 1 182 ? 19.319 3.341 3.493 1.00 94.81 182 PHE A CA 1
ATOM 1528 C C . PHE A 1 182 ? 20.503 3.912 4.278 1.00 94.81 182 PHE A C 1
ATOM 1530 O O . PHE A 1 182 ? 21.236 3.163 4.933 1.00 94.81 182 PHE A O 1
ATOM 1537 N N . GLN A 1 183 ? 20.683 5.237 4.287 1.00 94.75 183 GLN A N 1
ATOM 1538 C CA . GLN A 1 183 ? 21.754 5.871 5.062 1.00 94.75 183 GLN A CA 1
ATOM 1539 C C . GLN A 1 183 ? 21.719 5.452 6.536 1.00 94.75 183 GLN A C 1
ATOM 1541 O O . GLN A 1 183 ? 22.780 5.168 7.105 1.00 94.75 183 GLN A O 1
ATOM 1546 N N . LYS A 1 184 ? 20.522 5.329 7.119 1.00 95.38 184 LYS A N 1
ATOM 1547 C CA . LYS A 1 184 ? 20.322 5.016 8.536 1.00 95.38 184 LYS A CA 1
ATOM 1548 C C . LYS A 1 184 ? 20.162 3.523 8.832 1.00 95.38 184 LYS A C 1
ATOM 1550 O O . LYS A 1 184 ? 20.778 3.038 9.776 1.00 95.38 184 LYS A O 1
ATOM 1555 N N . TYR A 1 185 ? 19.364 2.811 8.042 1.00 95.50 185 TYR A N 1
ATOM 1556 C CA . TYR A 1 185 ? 18.908 1.449 8.347 1.00 95.50 185 TYR A CA 1
ATOM 1557 C C . TYR A 1 185 ? 19.481 0.373 7.423 1.00 95.50 185 TYR A C 1
ATOM 1559 O O . TYR A 1 185 ? 19.305 -0.807 7.696 1.00 95.50 185 TYR A O 1
ATOM 1567 N N . LYS A 1 186 ? 20.215 0.760 6.369 1.00 95.19 186 LYS A N 1
ATOM 1568 C CA . LYS A 1 186 ? 20.833 -0.169 5.403 1.00 95.19 186 LYS A CA 1
ATOM 1569 C C . LYS A 1 186 ? 19.828 -1.061 4.659 1.00 95.19 186 LYS A C 1
ATOM 1571 O O . LYS A 1 186 ? 20.187 -2.135 4.195 1.00 95.19 186 LYS A O 1
ATOM 1576 N N . THR A 1 187 ? 18.604 -0.568 4.495 1.00 94.38 187 THR A N 1
ATOM 1577 C CA . THR A 1 187 ? 17.531 -1.163 3.685 1.00 94.38 187 THR A CA 1
ATOM 1578 C C . THR A 1 187 ? 16.842 -0.069 2.850 1.00 94.38 187 THR A C 1
ATOM 1580 O O . THR A 1 187 ? 17.177 1.109 3.002 1.00 94.38 187 THR A O 1
ATOM 1583 N N . ASN A 1 188 ? 15.929 -0.425 1.945 1.00 94.50 188 ASN A N 1
ATOM 1584 C CA . ASN A 1 188 ? 15.151 0.543 1.155 1.00 94.50 188 ASN A CA 1
ATOM 1585 C C . ASN A 1 188 ? 13.866 0.987 1.890 1.00 94.50 188 ASN A C 1
ATOM 1587 O O . ASN A 1 188 ? 13.547 0.457 2.956 1.00 94.50 188 ASN A O 1
ATOM 1591 N N . ALA A 1 189 ? 13.150 1.983 1.351 1.00 95.44 189 ALA A N 1
ATOM 1592 C CA . ALA A 1 189 ? 11.939 2.516 1.985 1.00 95.44 189 ALA A CA 1
ATOM 1593 C C . ALA A 1 189 ? 10.850 1.446 2.170 1.00 95.44 189 ALA A C 1
ATOM 1595 O O . ALA A 1 189 ? 10.364 1.263 3.286 1.00 95.44 189 ALA A O 1
ATOM 1596 N N . THR A 1 190 ? 10.549 0.695 1.112 1.00 96.31 190 THR A N 1
ATOM 1597 C CA . THR A 1 190 ? 9.510 -0.342 1.080 1.00 96.31 190 THR A CA 1
ATOM 1598 C C . THR A 1 190 ? 9.737 -1.414 2.142 1.00 96.31 190 THR A C 1
ATOM 1600 O O . THR A 1 190 ? 8.869 -1.690 2.974 1.00 96.31 190 THR A O 1
ATOM 1603 N N . TYR A 1 191 ? 10.942 -1.990 2.193 1.00 96.56 191 TYR A N 1
ATOM 1604 C CA . TYR A 1 191 ? 11.282 -2.991 3.201 1.00 96.56 191 TYR A CA 1
ATOM 1605 C C . TYR A 1 191 ? 11.287 -2.411 4.609 1.00 96.56 191 TYR A C 1
ATOM 1607 O O . TYR A 1 191 ? 10.792 -3.070 5.518 1.00 96.56 191 TYR A O 1
ATOM 1615 N N . PHE A 1 192 ? 11.754 -1.178 4.807 1.00 97.38 192 PHE A N 1
ATOM 1616 C CA . PHE A 1 192 ? 11.721 -0.562 6.131 1.00 97.38 192 PHE A CA 1
ATOM 1617 C C . PHE A 1 192 ? 10.291 -0.361 6.656 1.00 97.38 192 PHE A C 1
ATOM 1619 O O . PHE A 1 192 ? 10.021 -0.630 7.828 1.00 97.38 192 PHE A O 1
ATOM 1626 N N . GLN A 1 193 ? 9.350 0.054 5.804 1.00 97.75 193 GLN A N 1
ATOM 1627 C CA . GLN A 1 193 ? 7.934 0.164 6.176 1.00 97.75 193 GLN A CA 1
ATOM 1628 C C . GLN A 1 193 ? 7.336 -1.205 6.547 1.00 97.75 193 GLN A C 1
ATOM 1630 O O . GLN A 1 193 ? 6.595 -1.328 7.527 1.00 97.75 193 GLN A O 1
ATOM 1635 N N . VAL A 1 194 ? 7.695 -2.265 5.812 1.00 97.81 194 VAL A N 1
ATOM 1636 C CA . VAL A 1 194 ? 7.314 -3.647 6.149 1.00 97.81 194 VAL A CA 1
ATOM 1637 C C . VAL A 1 194 ? 7.909 -4.078 7.493 1.00 97.81 194 VAL A C 1
ATOM 1639 O O . VAL A 1 194 ? 7.175 -4.569 8.353 1.00 97.81 194 VAL A O 1
ATOM 1642 N N . GLU A 1 195 ? 9.207 -3.857 7.701 1.00 98.06 195 GLU A N 1
ATOM 1643 C CA . GLU A 1 195 ? 9.931 -4.183 8.934 1.00 98.06 195 GLU A CA 1
ATOM 1644 C C . GLU A 1 195 ? 9.330 -3.482 10.155 1.00 98.06 195 GLU A C 1
ATOM 1646 O O . GLU A 1 195 ? 9.182 -4.110 11.203 1.00 98.06 195 GLU A O 1
ATOM 1651 N N . CYS A 1 196 ? 8.913 -2.218 10.026 1.00 98.25 196 CYS A N 1
ATOM 1652 C CA . CYS A 1 196 ? 8.249 -1.486 11.105 1.00 98.25 196 CYS A CA 1
ATOM 1653 C C . CYS A 1 196 ? 6.928 -2.149 11.528 1.00 98.25 196 CYS A C 1
ATOM 1655 O O . CYS A 1 196 ? 6.653 -2.272 12.723 1.00 98.25 196 CYS A O 1
ATOM 1657 N N . GLY A 1 197 ? 6.131 -2.628 10.567 1.00 98.25 197 GLY A N 1
ATOM 1658 C CA . GLY A 1 197 ? 4.896 -3.363 10.850 1.00 98.25 197 GLY A CA 1
ATOM 1659 C C . GLY A 1 197 ? 5.138 -4.723 11.513 1.00 98.25 197 GLY A C 1
ATOM 1660 O O . GLY A 1 197 ? 4.413 -5.090 12.440 1.00 98.25 197 GLY A O 1
ATOM 1661 N N . ILE A 1 198 ? 6.174 -5.449 11.074 1.00 98.44 198 ILE A N 1
ATOM 1662 C CA . ILE A 1 198 ? 6.599 -6.720 11.687 1.00 98.44 198 ILE A CA 1
ATOM 1663 C C . ILE A 1 198 ? 7.073 -6.481 13.121 1.00 98.44 198 ILE A C 1
ATOM 1665 O O . ILE A 1 198 ? 6.668 -7.197 14.036 1.00 98.44 198 ILE A O 1
ATOM 1669 N N . TYR A 1 199 ? 7.905 -5.459 13.325 1.00 98.50 199 TYR A N 1
ATOM 1670 C CA . TYR A 1 199 ? 8.396 -5.063 14.638 1.00 98.50 199 TYR A CA 1
ATOM 1671 C C . TYR A 1 199 ? 7.240 -4.739 15.590 1.00 98.50 199 TYR A C 1
ATOM 1673 O O . TYR A 1 199 ? 7.197 -5.279 16.694 1.00 98.50 199 TYR A O 1
ATOM 1681 N N . ALA A 1 200 ? 6.269 -3.935 15.146 1.00 98.50 200 ALA A N 1
ATOM 1682 C CA . ALA A 1 200 ? 5.090 -3.602 15.938 1.00 98.50 200 ALA A CA 1
ATOM 1683 C C . ALA A 1 200 ? 4.290 -4.849 16.342 1.00 98.50 200 ALA A C 1
ATOM 1685 O O . ALA A 1 200 ? 3.966 -5.013 17.517 1.00 98.50 200 ALA A O 1
ATOM 1686 N N . GLY A 1 201 ? 4.046 -5.766 15.399 1.00 97.94 201 GLY A N 1
ATOM 1687 C CA . GLY A 1 201 ? 3.343 -7.021 15.674 1.00 97.94 201 GLY A CA 1
ATOM 1688 C C . GLY A 1 201 ? 4.092 -7.919 16.661 1.00 97.94 201 GLY A C 1
ATOM 1689 O O . GLY A 1 201 ? 3.489 -8.466 17.585 1.00 97.94 201 GLY A O 1
ATOM 1690 N N . LEU A 1 202 ? 5.416 -8.031 16.521 1.00 98.12 202 LEU A N 1
ATOM 1691 C CA . LEU A 1 202 ? 6.251 -8.798 17.446 1.00 98.12 202 LEU A CA 1
ATOM 1692 C C . LEU A 1 202 ? 6.256 -8.182 18.851 1.00 98.12 202 LEU A C 1
ATOM 1694 O O . LEU A 1 202 ? 6.151 -8.908 19.838 1.00 98.12 202 LEU A O 1
ATOM 1698 N N . CYS A 1 203 ? 6.352 -6.856 18.955 1.00 98.38 203 CYS A N 1
ATOM 1699 C CA . CYS A 1 203 ? 6.261 -6.160 20.234 1.00 98.38 203 CYS A CA 1
ATOM 1700 C C . CYS A 1 203 ? 4.901 -6.376 20.895 1.00 98.38 203 CYS A C 1
ATOM 1702 O O . CYS A 1 203 ? 4.877 -6.710 22.076 1.00 98.38 203 CYS A O 1
ATOM 1704 N N . SER A 1 204 ? 3.798 -6.291 20.148 1.00 97.88 204 SER A N 1
ATOM 1705 C CA . SER A 1 204 ? 2.469 -6.613 20.676 1.00 97.88 204 SER A CA 1
ATOM 1706 C C . SER A 1 204 ? 2.410 -8.034 21.236 1.00 97.88 204 SER A C 1
ATOM 1708 O O . SER A 1 204 ? 1.958 -8.226 22.358 1.00 97.88 204 SER A O 1
ATOM 1710 N N . LEU A 1 205 ? 2.944 -9.029 20.520 1.00 96.25 205 LEU A N 1
ATOM 1711 C CA . LEU A 1 205 ? 2.973 -10.419 20.996 1.00 96.25 205 LEU A CA 1
ATOM 1712 C C . LEU A 1 205 ? 3.811 -10.625 22.268 1.00 96.25 205 LEU A C 1
ATOM 1714 O O . LEU A 1 205 ? 3.494 -11.501 23.070 1.00 96.25 205 LEU A O 1
ATOM 1718 N N . LEU A 1 206 ? 4.904 -9.876 22.432 1.00 97.38 206 LEU A N 1
ATOM 1719 C CA . LEU A 1 206 ? 5.853 -10.068 23.533 1.00 97.38 206 LEU A CA 1
ATOM 1720 C C . LEU A 1 206 ? 5.560 -9.203 24.763 1.00 97.38 206 LEU A C 1
ATOM 1722 O O . LEU A 1 206 ? 5.966 -9.574 25.865 1.00 97.38 206 LEU A O 1
ATOM 1726 N N . LEU A 1 207 ? 4.942 -8.035 24.574 1.00 97.94 207 LEU A N 1
ATOM 1727 C CA . LEU A 1 207 ? 4.858 -6.983 25.590 1.00 97.94 207 LEU A CA 1
ATOM 1728 C C . LEU A 1 207 ? 3.424 -6.638 26.006 1.00 97.94 207 LEU A C 1
ATOM 1730 O O . LEU A 1 207 ? 3.238 -6.165 27.129 1.00 97.94 207 LEU A O 1
ATOM 1734 N N . ASP A 1 208 ? 2.427 -6.868 25.149 1.00 97.69 208 ASP A N 1
ATOM 1735 C CA . ASP A 1 208 ? 1.025 -6.660 25.515 1.00 97.69 208 ASP A CA 1
ATOM 1736 C C . ASP A 1 208 ? 0.444 -7.896 26.218 1.00 97.69 208 ASP A C 1
ATOM 1738 O O . ASP A 1 208 ? 1.032 -8.977 26.263 1.00 97.69 208 ASP A O 1
ATOM 1742 N N . THR A 1 209 ? -0.748 -7.739 26.794 1.00 96.25 209 THR A N 1
ATOM 1743 C CA . THR A 1 209 ? -1.510 -8.840 27.393 1.00 96.25 209 THR A CA 1
ATOM 1744 C C . THR A 1 209 ? -2.874 -8.939 26.723 1.00 96.25 209 THR A C 1
ATOM 1746 O O . THR A 1 209 ? -3.729 -8.080 26.912 1.00 96.25 209 THR A O 1
ATOM 1749 N N . PHE A 1 210 ? -3.091 -10.008 25.960 1.00 96.19 210 PHE A N 1
ATOM 1750 C CA . PHE A 1 210 ? -4.375 -10.346 25.348 1.00 96.19 210 PHE A CA 1
ATOM 1751 C C . PHE A 1 210 ? -4.549 -11.870 25.264 1.00 96.19 210 PHE A C 1
ATOM 1753 O O . PHE A 1 210 ? -3.621 -12.636 25.530 1.00 96.19 210 PHE A O 1
ATOM 1760 N N . GLY A 1 211 ? -5.771 -12.323 24.971 1.00 95.00 211 GLY A N 1
ATOM 1761 C CA . GLY A 1 211 ? -6.088 -13.749 24.880 1.00 95.00 211 GLY A CA 1
ATOM 1762 C C . GLY A 1 211 ? -5.305 -14.456 23.771 1.00 95.00 211 GLY A C 1
ATOM 1763 O O . GLY A 1 211 ? -4.960 -13.857 22.760 1.00 95.00 211 GLY A O 1
ATOM 1764 N N . GLN A 1 212 ? -5.031 -15.750 23.940 1.00 92.62 212 GLN A N 1
ATOM 1765 C CA . GLN A 1 212 ? -4.431 -16.545 22.866 1.00 92.62 212 GLN A CA 1
ATOM 1766 C C . GLN A 1 212 ? -5.381 -16.616 21.665 1.00 92.62 212 GLN A C 1
ATOM 1768 O O . GLN A 1 212 ? -6.568 -16.904 21.825 1.00 92.62 212 GLN A O 1
ATOM 1773 N N . GLY A 1 213 ? -4.845 -16.411 20.465 1.00 93.69 213 GLY A N 1
ATOM 1774 C CA . GLY A 1 213 ? -5.618 -16.441 19.231 1.00 93.69 213 GLY A CA 1
ATOM 1775 C C . GLY A 1 213 ? -4.779 -16.063 18.017 1.00 93.69 213 GLY A C 1
ATOM 1776 O O . GLY A 1 213 ? -3.605 -15.715 18.142 1.00 93.69 213 GLY A O 1
ATOM 1777 N N . ALA A 1 214 ? -5.400 -16.147 16.844 1.00 94.56 214 ALA A N 1
ATOM 1778 C CA . ALA A 1 214 ? -4.891 -15.554 15.617 1.00 94.56 214 ALA A CA 1
ATOM 1779 C C . ALA A 1 214 ? -5.686 -14.273 15.368 1.00 94.56 214 ALA A C 1
ATOM 1781 O O . ALA A 1 214 ? -6.914 -14.318 15.361 1.00 94.56 214 ALA A O 1
ATOM 1782 N N . TYR A 1 215 ? -4.978 -13.161 15.207 1.00 95.69 215 TYR A N 1
ATOM 1783 C CA . TYR A 1 215 ? -5.575 -11.845 15.035 1.00 95.69 215 TYR A CA 1
ATOM 1784 C C . TYR A 1 215 ? -4.993 -11.194 13.791 1.00 95.69 215 TYR A C 1
ATOM 1786 O O . TYR A 1 215 ? -3.769 -11.125 13.647 1.00 95.69 215 TYR A O 1
ATOM 1794 N N . TYR A 1 216 ? -5.862 -10.666 12.937 1.00 97.00 216 TYR A N 1
ATOM 1795 C CA . TYR A 1 216 ? -5.459 -9.609 12.017 1.00 97.00 216 TYR A CA 1
ATOM 1796 C C . TYR A 1 216 ? -5.228 -8.299 12.784 1.00 97.00 216 TYR A C 1
ATOM 1798 O O . TYR A 1 216 ? -5.666 -8.152 13.927 1.00 97.00 216 TYR A O 1
ATOM 1806 N N . VAL A 1 217 ? -4.508 -7.339 12.196 1.00 97.38 217 VAL A N 1
ATOM 1807 C CA . VAL A 1 217 ? -4.112 -6.116 12.919 1.00 97.38 217 VAL A CA 1
ATOM 1808 C C . VAL A 1 217 ? -5.327 -5.305 13.372 1.00 97.38 217 VAL A C 1
ATOM 1810 O O . VAL A 1 217 ? -5.349 -4.837 14.507 1.00 97.38 217 VAL A O 1
ATOM 1813 N N . GLU A 1 218 ? -6.368 -5.168 12.551 1.00 96.94 218 GLU A N 1
ATOM 1814 C CA . GLU A 1 218 ? -7.589 -4.477 12.973 1.00 96.94 218 GLU A CA 1
ATOM 1815 C C . GLU A 1 218 ? -8.346 -5.261 14.049 1.00 96.94 218 GLU A C 1
ATOM 1817 O O . GLU A 1 218 ? -8.850 -4.657 14.989 1.00 96.94 218 GLU A O 1
ATOM 1822 N N . GLU A 1 219 ? -8.389 -6.595 13.973 1.00 96.88 219 GLU A N 1
ATOM 1823 C CA . GLU A 1 219 ? -9.019 -7.422 15.010 1.00 96.88 219 GLU A CA 1
ATOM 1824 C C . GLU A 1 219 ? -8.282 -7.300 16.344 1.00 96.88 219 GLU A C 1
ATOM 1826 O O . GLU A 1 219 ? -8.923 -7.213 17.392 1.00 96.88 219 GLU A O 1
ATOM 1831 N N . LEU A 1 220 ? -6.947 -7.272 16.309 1.00 97.12 220 LEU A N 1
ATOM 1832 C CA . LEU A 1 220 ? -6.106 -7.048 17.478 1.00 97.12 220 LEU A CA 1
ATOM 1833 C C . LEU A 1 220 ? -6.438 -5.693 18.113 1.00 97.12 220 LEU A C 1
ATOM 1835 O O . LEU A 1 220 ? -6.659 -5.620 19.318 1.00 97.12 220 LEU A O 1
ATOM 1839 N N . LEU A 1 221 ? -6.530 -4.635 17.307 1.00 96.62 221 LEU A N 1
ATOM 1840 C CA . LEU A 1 221 ? -6.808 -3.276 17.780 1.00 96.62 221 LEU A CA 1
ATOM 1841 C C . LEU A 1 221 ? -8.243 -3.077 18.282 1.00 96.62 221 LEU A C 1
ATOM 1843 O O . LEU A 1 221 ? -8.461 -2.298 19.204 1.00 96.62 221 LEU A O 1
ATOM 1847 N N . LEU A 1 222 ? -9.228 -3.732 17.664 1.00 95.44 222 LEU A N 1
ATOM 1848 C CA . LEU A 1 222 ? -10.643 -3.563 18.009 1.00 95.44 222 LEU A CA 1
ATOM 1849 C C . LEU A 1 222 ? -11.072 -4.416 19.206 1.00 95.44 222 LEU A C 1
ATOM 1851 O O . LEU A 1 222 ? -11.983 -4.027 19.934 1.00 95.44 222 LEU A O 1
ATOM 1855 N N . ASN A 1 223 ? -10.447 -5.581 19.399 1.00 95.81 223 ASN A N 1
ATOM 1856 C CA . ASN A 1 223 ? -10.882 -6.565 20.394 1.00 95.81 223 ASN A CA 1
ATOM 1857 C C . ASN A 1 223 ? -9.956 -6.658 21.614 1.00 95.81 223 ASN A C 1
ATOM 1859 O O . ASN A 1 223 ? -10.228 -7.442 22.525 1.00 95.81 223 ASN A O 1
ATOM 1863 N N . THR A 1 224 ? -8.855 -5.905 21.637 1.00 96.19 224 THR A N 1
ATOM 1864 C CA . THR A 1 224 ? -7.868 -5.936 22.724 1.00 96.19 224 THR A CA 1
ATOM 1865 C C . THR A 1 224 ? -7.359 -4.531 23.051 1.00 96.19 224 THR A C 1
ATOM 1867 O O . THR A 1 224 ? -7.647 -3.574 22.341 1.00 96.19 224 THR A O 1
ATOM 1870 N N . GLU A 1 225 ? -6.568 -4.405 24.118 1.00 95.56 225 GLU A N 1
ATOM 1871 C CA . GLU A 1 225 ? -5.866 -3.164 24.480 1.00 95.56 225 GLU A CA 1
ATOM 1872 C C . GLU A 1 225 ? -4.438 -3.113 23.900 1.00 95.56 225 GLU 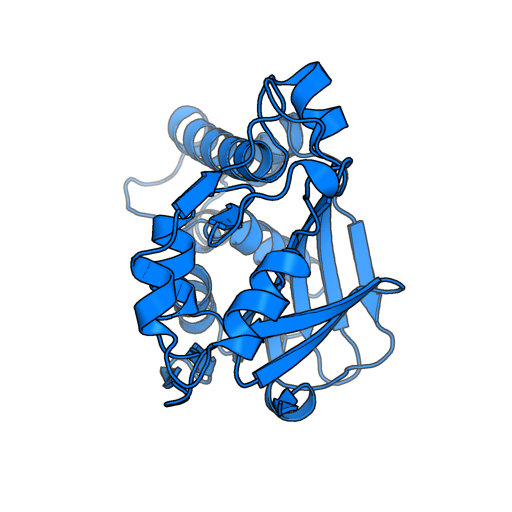A C 1
ATOM 1874 O O . GLU A 1 225 ? -3.530 -2.546 24.511 1.00 95.56 225 GLU A O 1
ATOM 1879 N N . SER A 1 226 ? -4.201 -3.760 22.752 1.00 97.62 226 SER A N 1
ATOM 1880 C CA . SER A 1 226 ? -2.865 -3.821 22.159 1.00 97.62 226 SER A CA 1
ATOM 1881 C C . SER A 1 226 ? -2.309 -2.437 21.820 1.00 97.62 226 SER A C 1
ATOM 1883 O O . SER A 1 226 ? -2.992 -1.575 21.264 1.00 97.62 226 SER A O 1
ATOM 1885 N N . LYS A 1 227 ? -1.011 -2.267 22.079 1.00 97.94 227 LYS A N 1
ATOM 1886 C CA . LYS A 1 227 ? -0.238 -1.049 21.829 1.00 97.94 227 LYS A CA 1
ATOM 1887 C C . LYS A 1 227 ? 0.475 -1.063 20.480 1.00 97.94 227 LYS A C 1
ATOM 1889 O O . LYS A 1 227 ? 1.455 -0.345 20.301 1.00 97.94 227 LYS A O 1
ATOM 1894 N N . TYR A 1 228 ? -0.010 -1.848 19.513 1.00 98.38 228 TYR A N 1
ATOM 1895 C CA . TYR A 1 228 ? 0.583 -1.982 18.173 1.00 98.38 228 TYR A CA 1
ATOM 1896 C C . TYR A 1 228 ? 0.999 -0.632 17.561 1.00 98.38 228 TYR A C 1
ATOM 1898 O O . TYR A 1 228 ? 2.132 -0.472 17.110 1.00 98.38 228 TYR A O 1
ATOM 1906 N N . GLY A 1 229 ? 0.112 0.370 17.617 1.00 97.62 229 GLY A N 1
ATOM 1907 C CA . GLY A 1 229 ? 0.393 1.718 17.120 1.00 97.62 229 GLY A CA 1
ATOM 1908 C C . GLY A 1 229 ? 1.526 2.438 17.860 1.00 97.62 229 GLY A C 1
ATOM 1909 O O . GLY A 1 229 ? 2.311 3.145 17.231 1.00 97.62 229 GLY A O 1
ATOM 1910 N N . GLU A 1 230 ? 1.665 2.251 19.176 1.00 97.94 230 GLU A N 1
ATOM 1911 C CA . GLU A 1 230 ? 2.779 2.822 19.946 1.00 97.94 230 GLU A CA 1
ATOM 1912 C C . GLU A 1 230 ? 4.115 2.212 19.501 1.00 97.94 230 GLU A C 1
ATOM 1914 O O . GLU A 1 230 ? 5.088 2.939 19.296 1.00 97.94 230 GLU A O 1
ATOM 1919 N N . TYR A 1 231 ? 4.153 0.891 19.293 1.00 98.44 231 TYR A N 1
ATOM 1920 C CA . TYR A 1 231 ? 5.354 0.189 18.836 1.00 98.44 231 TYR A CA 1
ATOM 1921 C C . TYR A 1 231 ? 5.738 0.557 17.405 1.00 98.44 231 TYR A C 1
ATOM 1923 O O . TYR A 1 231 ? 6.915 0.789 17.127 1.00 98.44 231 TYR A O 1
ATOM 1931 N N . LEU A 1 232 ? 4.755 0.671 16.512 1.00 98.12 232 LEU A N 1
ATOM 1932 C CA . LEU A 1 232 ? 4.959 1.114 15.136 1.00 98.12 232 LEU A CA 1
ATOM 1933 C C . LEU A 1 232 ? 5.637 2.493 15.084 1.00 98.12 232 LEU A C 1
ATOM 1935 O O . LEU A 1 232 ? 6.647 2.675 14.397 1.00 98.12 232 LEU A O 1
ATOM 1939 N N . ASN A 1 233 ? 5.125 3.438 15.877 1.00 97.44 233 ASN A N 1
ATOM 1940 C CA . ASN A 1 233 ? 5.598 4.824 15.924 1.00 97.44 233 ASN A CA 1
ATOM 1941 C C . ASN A 1 233 ? 7.006 4.996 16.533 1.00 97.44 233 ASN A C 1
ATOM 1943 O O . ASN A 1 233 ? 7.567 6.097 16.500 1.00 97.44 233 ASN A O 1
ATOM 1947 N N . LEU A 1 234 ? 7.630 3.932 17.057 1.00 96.75 234 LEU A N 1
ATOM 1948 C CA . LEU A 1 234 ? 9.031 3.985 17.489 1.00 96.75 234 LEU A CA 1
ATOM 1949 C C . LEU A 1 234 ? 9.980 4.235 16.309 1.00 96.75 234 LEU A C 1
ATOM 1951 O O . LEU A 1 234 ? 10.937 5.010 16.439 1.00 96.75 234 LEU A O 1
ATOM 1955 N N . TYR A 1 235 ? 9.695 3.619 15.159 1.00 96.44 235 TYR A N 1
ATOM 1956 C CA . TYR A 1 235 ? 10.541 3.682 13.964 1.00 96.44 235 TYR A CA 1
ATOM 1957 C C . TYR A 1 235 ? 9.847 4.324 12.767 1.00 96.44 235 TYR A C 1
ATOM 1959 O O . TYR A 1 235 ? 10.468 5.147 12.091 1.00 96.44 235 TYR A O 1
ATOM 1967 N N . MET A 1 236 ? 8.574 4.002 12.537 1.00 96.31 236 MET A N 1
ATOM 1968 C CA . MET A 1 236 ? 7.787 4.577 11.454 1.00 96.31 236 MET A CA 1
ATOM 1969 C C . MET A 1 236 ? 7.112 5.849 11.952 1.00 96.31 236 MET A C 1
ATOM 1971 O O . MET A 1 236 ? 6.050 5.807 12.562 1.00 96.31 236 MET A O 1
ATOM 1975 N N . LYS A 1 237 ? 7.791 6.978 11.760 1.00 91.31 237 LYS A N 1
ATOM 1976 C CA . LYS A 1 237 ? 7.339 8.299 12.211 1.00 91.31 237 LYS A CA 1
ATOM 1977 C C . LYS A 1 237 ? 6.696 9.077 11.066 1.00 91.31 237 LYS A C 1
ATOM 1979 O O . LYS A 1 237 ? 6.787 8.674 9.910 1.00 91.31 237 LYS A O 1
ATOM 1984 N N . ASP A 1 238 ? 6.098 10.213 11.413 1.00 92.12 238 ASP A N 1
ATOM 1985 C CA . ASP A 1 238 ? 5.650 11.237 10.465 1.00 92.12 238 ASP A CA 1
ATOM 1986 C C . ASP A 1 238 ? 4.553 10.752 9.499 1.00 92.12 238 ASP A C 1
ATOM 1988 O O . ASP A 1 238 ? 4.678 10.816 8.277 1.00 92.12 238 ASP A O 1
ATOM 1992 N N . PHE A 1 239 ? 3.442 10.267 10.059 1.00 97.75 239 PHE A N 1
ATOM 1993 C CA . PHE A 1 239 ? 2.214 10.062 9.292 1.00 97.75 239 PHE A CA 1
ATOM 1994 C C . PHE A 1 239 ? 1.558 11.407 8.978 1.00 97.75 239 PHE A C 1
ATOM 1996 O O . PHE A 1 239 ? 1.345 12.235 9.866 1.00 97.75 239 PHE A O 1
ATOM 2003 N N . VAL A 1 240 ? 1.203 11.615 7.713 1.00 98.19 240 VAL A N 1
ATOM 2004 C CA . VAL A 1 240 ? 0.415 12.767 7.283 1.00 98.19 240 VAL A CA 1
ATOM 2005 C C . VAL A 1 240 ? -1.054 12.389 7.346 1.00 98.19 240 VAL A C 1
ATOM 2007 O O . VAL A 1 240 ? -1.483 11.476 6.645 1.00 98.19 240 VAL A O 1
ATOM 2010 N N . VAL A 1 241 ? -1.815 13.120 8.156 1.00 98.25 241 VAL A N 1
ATOM 2011 C CA . VAL A 1 241 ? -3.274 13.005 8.253 1.00 98.25 241 VAL A CA 1
ATOM 2012 C C . VAL A 1 241 ? -3.906 14.257 7.661 1.00 98.25 241 VAL A C 1
ATOM 2014 O O . VAL A 1 241 ? -3.440 15.371 7.911 1.00 98.25 241 VAL A O 1
ATOM 2017 N N . GLY A 1 242 ? -4.955 14.091 6.863 1.00 98.00 242 GLY A N 1
ATOM 2018 C CA . GLY A 1 242 ? -5.658 15.218 6.264 1.00 98.00 242 GLY A CA 1
ATOM 2019 C C . GLY A 1 242 ? -7.009 14.848 5.672 1.00 98.00 242 GLY A C 1
ATOM 2020 O O . GLY A 1 242 ? -7.472 13.713 5.783 1.00 98.00 242 GLY A O 1
ATOM 2021 N N . HIS A 1 243 ? -7.650 15.833 5.043 1.00 97.75 243 HIS A N 1
ATOM 2022 C CA . HIS A 1 243 ? -8.981 15.683 4.467 1.00 97.75 243 HIS A CA 1
ATOM 2023 C C . HIS A 1 243 ? -9.071 16.329 3.084 1.00 97.75 243 HIS A C 1
ATOM 2025 O O . HIS A 1 243 ? -8.521 17.408 2.858 1.00 97.75 243 HIS A O 1
ATOM 2031 N N . ASN A 1 244 ? -9.836 15.707 2.188 1.00 98.19 244 ASN A N 1
ATOM 2032 C CA . ASN A 1 244 ? -10.320 16.346 0.969 1.00 98.19 244 ASN A CA 1
ATOM 2033 C C . ASN A 1 244 ? -11.716 16.922 1.248 1.00 98.19 244 ASN A C 1
ATOM 2035 O O . ASN A 1 244 ? -12.600 16.213 1.726 1.00 98.19 244 ASN A O 1
ATOM 2039 N N . ASN A 1 245 ? -11.946 18.197 0.916 1.00 97.19 245 ASN A N 1
ATOM 2040 C CA . ASN A 1 245 ? -13.239 18.876 1.139 1.00 97.19 245 ASN A CA 1
ATOM 2041 C C . ASN A 1 245 ? -14.355 18.444 0.169 1.00 97.19 245 ASN A C 1
ATOM 2043 O O . ASN A 1 245 ? -15.455 18.989 0.206 1.00 97.19 245 ASN A O 1
ATOM 2047 N N . PHE A 1 246 ? -14.053 17.513 -0.729 1.00 96.75 246 PHE A N 1
ATOM 2048 C CA . PHE A 1 246 ? -14.973 16.888 -1.664 1.00 96.75 246 PHE A CA 1
ATOM 2049 C C . PHE A 1 246 ? -14.580 15.416 -1.797 1.00 96.75 246 PHE A C 1
ATOM 2051 O O . PHE A 1 246 ? -13.518 15.015 -1.315 1.00 96.75 246 PHE A O 1
ATOM 2058 N N . THR A 1 247 ? -15.419 14.624 -2.457 1.00 97.50 247 THR A N 1
ATOM 2059 C CA . THR A 1 247 ? -15.090 13.239 -2.786 1.00 97.50 247 THR A CA 1
ATOM 2060 C C . THR A 1 247 ? -15.057 13.018 -4.292 1.00 97.50 247 THR A C 1
ATOM 2062 O O . THR A 1 247 ? -15.920 13.522 -5.010 1.00 97.50 247 THR A O 1
ATOM 2065 N N . ASP A 1 248 ? -14.067 12.248 -4.747 1.00 97.62 248 ASP A N 1
ATOM 2066 C CA . ASP A 1 248 ? -14.009 11.688 -6.105 1.00 97.62 248 ASP A CA 1
ATOM 2067 C C . ASP A 1 248 ? -14.918 10.440 -6.239 1.00 97.62 248 ASP A C 1
ATOM 2069 O O . ASP A 1 248 ? -14.962 9.816 -7.292 1.00 97.62 248 ASP A O 1
ATOM 2073 N N . GLY A 1 249 ? -15.659 10.072 -5.186 1.00 97.50 249 GLY A N 1
ATOM 2074 C CA . GLY A 1 249 ? -16.674 9.022 -5.199 1.00 97.50 249 GLY A CA 1
ATOM 2075 C C . GLY A 1 249 ? -16.153 7.618 -4.888 1.00 97.50 249 GLY A C 1
ATOM 2076 O O . GLY A 1 249 ? -15.116 7.423 -4.236 1.00 97.50 249 GLY A O 1
ATOM 2077 N N . LEU A 1 250 ? -16.937 6.628 -5.309 1.00 98.00 250 LEU A N 1
ATOM 2078 C CA . LEU A 1 250 ? -16.617 5.206 -5.203 1.00 98.00 250 LEU A CA 1
ATOM 2079 C C . LEU A 1 250 ? -15.679 4.775 -6.343 1.00 98.00 250 LEU A C 1
ATOM 2081 O O . LEU A 1 250 ? -15.263 5.589 -7.164 1.00 98.00 250 LEU A O 1
ATOM 2085 N N . LEU A 1 251 ? -15.323 3.497 -6.403 1.00 97.06 251 LEU A N 1
ATOM 2086 C CA . LEU A 1 251 ? -14.322 2.973 -7.328 1.00 97.06 251 LEU A CA 1
ATOM 2087 C C . LEU A 1 251 ? -14.689 3.258 -8.794 1.00 97.06 251 LEU A C 1
ATOM 2089 O O . LEU A 1 251 ? -13.856 3.730 -9.566 1.00 97.06 251 LEU A O 1
ATOM 2093 N N . ASN A 1 252 ? -15.964 3.075 -9.151 1.00 95.56 252 ASN A N 1
ATOM 2094 C CA . ASN A 1 252 ? -16.484 3.359 -10.494 1.00 95.56 252 ASN A CA 1
ATOM 2095 C C . ASN A 1 252 ? -16.438 4.847 -10.873 1.00 95.56 252 ASN A C 1
ATOM 2097 O O . ASN A 1 252 ? -16.383 5.163 -12.057 1.00 95.56 252 ASN A O 1
ATOM 2101 N N . ASP A 1 253 ? -16.464 5.756 -9.897 1.00 97.44 253 ASP A N 1
ATOM 2102 C CA . ASP A 1 253 ? -16.382 7.200 -10.148 1.00 97.44 253 ASP A CA 1
ATOM 2103 C C . ASP A 1 253 ? -14.929 7.645 -10.420 1.00 97.44 253 ASP A C 1
ATOM 2105 O O . ASP A 1 253 ? -14.687 8.709 -10.990 1.00 97.44 253 ASP A O 1
ATOM 2109 N N . ARG A 1 254 ? -13.951 6.808 -10.041 1.00 97.69 254 ARG A N 1
ATOM 2110 C CA . ARG A 1 254 ? -12.505 7.082 -10.120 1.00 97.69 254 ARG A CA 1
ATOM 2111 C C . ARG A 1 254 ? -11.819 6.474 -11.333 1.00 97.69 254 ARG A C 1
ATOM 2113 O O . ARG A 1 254 ? -10.647 6.780 -11.564 1.00 97.69 254 ARG A O 1
ATOM 2120 N N . VAL A 1 255 ? -12.495 5.568 -12.035 1.00 97.00 255 VAL A N 1
ATOM 2121 C CA . VAL A 1 255 ? -11.881 4.732 -13.066 1.00 97.00 255 VAL A CA 1
ATOM 2122 C C . VAL A 1 255 ? -11.553 5.526 -14.325 1.00 97.00 255 VAL A C 1
ATOM 2124 O O . VAL A 1 255 ? -12.332 6.344 -14.818 1.00 97.00 255 VAL A O 1
ATOM 2127 N N . ARG A 1 256 ? -10.394 5.214 -14.888 1.00 94.62 256 ARG A N 1
ATOM 2128 C CA . ARG A 1 256 ? -9.969 5.580 -16.226 1.00 94.62 256 ARG A CA 1
ATOM 2129 C C . ARG A 1 256 ? -9.540 4.312 -16.955 1.00 94.62 256 ARG A C 1
ATOM 2131 O O . ARG A 1 256 ? -8.614 3.624 -16.537 1.00 94.62 256 ARG A O 1
ATOM 2138 N N . TRP A 1 257 ? -10.223 4.041 -18.058 1.00 89.12 257 TRP A N 1
ATOM 2139 C CA . TRP A 1 257 ? -9.916 2.950 -18.981 1.00 89.12 257 TRP A CA 1
ATOM 2140 C C . TRP A 1 257 ? -8.770 3.356 -19.915 1.00 89.12 257 TRP A C 1
ATOM 2142 O O . TRP A 1 257 ? -8.729 4.516 -20.347 1.00 89.12 257 TRP A O 1
ATOM 2152 N N . ILE A 1 258 ? -7.844 2.432 -20.183 1.00 84.56 258 ILE A N 1
ATOM 2153 C CA . ILE A 1 258 ? -6.626 2.663 -20.980 1.00 84.56 258 ILE A CA 1
ATOM 2154 C C . ILE A 1 258 ? -6.734 1.990 -22.344 1.00 84.56 258 ILE A C 1
ATOM 2156 O O . ILE A 1 258 ? -7.243 0.852 -22.406 1.00 84.56 258 ILE A O 1
#

Secondary structure (DSSP, 8-state):
-TTTHHHHHHHHHHHHSTT---SEEEEEEEE--EES-GGGPPTTEEEESS-HHHHHHHHHSS--EEEETTEEEE-SS-GGGEEEEEEETTEEEEEEEE--HHHHHHHHHSSSEEEEEEE--HHHHHHHHHTGGGGGGGGGSEEEE--TTTS-EE-EEEEEEEEE-SS-EEEEEEEEEHHHHHHHHSS-HHHHHHHHHHHHHHHHHHHS---SS---HHHHHHHS---HHHHHTTTS---EEEEESS---SHHHHEEE-

Foldseek 3Di:
DVVFVQLVQVVVVCVVPVPFAFQEKEWEKAFQKDFPDPVPDDPLEAEFQDDVLVVLCFQAVDFQWAAAQLDIDTDPAGQLQKWFWDDDPPDIDTFTWTDGDVRNVVSNVGNHIYTYGYHHHPVNSVVCVVCRVPNVVSSVGHYDNDQVVVGDMWTKMKIWMWGHGPFKIKIKIAIDTQNVCCVPPVGGRVVQLVVLRVQLVVCQVPPPDDDDDDDRNNRCVVVHPGPSVVSSCVRRPDMDIDMGRGDCDDRVSGMDGD

InterPro domains:
  IPR023181 Homospermidine synthase-like, C-terminal [G3DSA:3.30.360.30] (19-219)

Radius of gyration: 18.21 Å; chains: 1; bounding box: 46×35×53 Å

Sequence (258 aa):
MNPGVVQWMVVELMKERPNEKPRACYIVEHDNSFLNDKELIKPHTLYASWAVERFLDEAIWSYPMYMSHHRPLYFYEDVYASEYKVKLGEKEFYGCLMPHEEVLILGKSFNMEVGFLYRINEYTTNLIRLNLDKVEDLWNWNRKVFNPAEDDIIGEDLVGVLLVYEHNETYMYNVMNSSQVFQKYKTNATYFQVECGIYAGLCSLLLDTFGQGAYYVEELLLNTESKYGEYLNLYMKDFVVGHNNFTDGLLNDRVRWI